Protein AF-A0A8T4NEG1-F1 (afdb_monomer_lite)

Secondary structure (DSSP, 8-state):
------PPPP-TTT---THHHHTTHHHHHTT-S-HHHHHHHHHHTTTSSTTT-TTHHHHHHHHHHHHHTTS---HHHHHHHHHHTTGGGTTS-HHHHHHHHHTT-TT-HHHHHHHHHHHHHHHHHHHHHH--S-SHHHHHHHHHHHHHTTT--S---HHHHHHHHHHHHHTTSHHHHHHHHTT--HHHHHHHHIIIIIS--STTPPPHHHHHHHHHHHHHHHHHHHGGGGHHHHHHHHHHHHHHHHHHHH-

Sequence (251 aa):
MLKIINYSPIDYRIWIMGERAREGCNIKRMGLLNENEKKLWEEAMPYIDKRDDAGQAELVSYFTIELMKFFHAIREVVLPAAMLHDVGFYGIDPRDWKNLVRKGKTNGELARRPHQNRGILLVGKLFERVGYPFEEKYQMEVAEIIGDHDTRKLPTSESGRVMRAADLLWRVTYPCIETYHSGKSVESLIEISEKNSLEMRHPYSLNDIAKNMGRIELVNSLFWKFKKKSFGALSEKYGPELEKIRKMYDD

Radius of gyration: 17.38 Å; chains: 1; bounding box: 46×37×45 Å

pLDDT: mean 93.07, std 8.36, range [37.03, 98.62]

Structure (mmCIF, N/CA/C/O backbone):
data_AF-A0A8T4NEG1-F1
#
_entry.id   AF-A0A8T4NEG1-F1
#
loop_
_atom_site.group_PDB
_atom_site.id
_atom_site.type_symbol
_atom_site.label_atom_id
_atom_site.label_alt_id
_atom_site.label_comp_id
_atom_site.label_asym_id
_atom_site.label_entity_id
_atom_site.label_seq_id
_atom_site.pdbx_PDB_ins_code
_atom_site.Cartn_x
_atom_site.Cartn_y
_atom_site.Cartn_z
_atom_site.occupancy
_atom_site.B_iso_or_equiv
_atom_site.auth_seq_id
_atom_site.auth_comp_id
_atom_site.auth_asym_id
_atom_site.auth_atom_id
_atom_site.pdbx_PDB_model_num
ATOM 1 N N . MET A 1 1 ? 24.709 9.006 10.039 1.00 37.03 1 MET A N 1
ATOM 2 C CA . MET A 1 1 ? 25.003 7.714 9.384 1.00 37.03 1 MET A CA 1
ATOM 3 C C . MET A 1 1 ? 23.663 7.084 9.029 1.00 37.03 1 MET A C 1
ATOM 5 O O . MET A 1 1 ? 22.910 6.775 9.944 1.00 37.03 1 MET A O 1
ATOM 9 N N . LEU A 1 2 ? 23.288 7.027 7.746 1.00 43.38 2 LEU A N 1
ATOM 10 C CA . LEU A 1 2 ? 22.031 6.391 7.325 1.00 43.38 2 LEU A CA 1
ATOM 11 C C . LEU A 1 2 ? 22.085 4.916 7.751 1.00 43.38 2 LEU A C 1
ATOM 13 O O . LEU A 1 2 ? 23.048 4.228 7.414 1.00 43.38 2 LEU A O 1
ATOM 17 N N . LYS A 1 3 ? 21.106 4.444 8.539 1.00 51.84 3 LYS A N 1
ATOM 18 C CA . LYS A 1 3 ? 20.975 3.012 8.857 1.00 51.84 3 LYS A CA 1
ATOM 19 C C . LYS A 1 3 ? 20.960 2.244 7.534 1.00 51.84 3 LYS A C 1
ATOM 21 O O . LYS A 1 3 ? 20.218 2.619 6.630 1.00 51.84 3 LYS A O 1
ATOM 26 N N . ILE A 1 4 ? 21.759 1.185 7.418 1.00 56.56 4 ILE A N 1
ATOM 27 C CA . ILE A 1 4 ? 21.648 0.252 6.293 1.00 56.56 4 ILE A CA 1
ATOM 28 C C . ILE A 1 4 ? 20.240 -0.350 6.366 1.00 56.56 4 ILE A C 1
ATOM 30 O O . ILE A 1 4 ? 19.907 -1.049 7.322 1.00 56.56 4 ILE A O 1
ATOM 34 N N . ILE A 1 5 ? 19.390 -0.021 5.395 1.00 66.81 5 ILE A N 1
ATOM 35 C CA . ILE A 1 5 ? 18.017 -0.524 5.329 1.00 66.81 5 ILE A CA 1
ATOM 36 C C . ILE A 1 5 ? 18.073 -1.902 4.684 1.00 66.81 5 ILE A C 1
ATOM 38 O O . ILE A 1 5 ? 18.255 -2.026 3.472 1.00 66.81 5 ILE A O 1
ATOM 42 N N . ASN A 1 6 ? 17.903 -2.948 5.489 1.00 75.62 6 ASN A N 1
ATOM 43 C CA . ASN A 1 6 ? 17.797 -4.311 4.983 1.00 75.62 6 ASN A CA 1
ATOM 44 C C . ASN A 1 6 ? 16.342 -4.649 4.609 1.00 75.62 6 ASN A C 1
ATOM 46 O O . ASN A 1 6 ? 15.734 -5.548 5.182 1.00 75.62 6 ASN A O 1
ATOM 50 N N . TYR A 1 7 ? 15.759 -3.878 3.686 1.00 89.56 7 TYR A N 1
ATOM 51 C CA . TYR A 1 7 ? 14.455 -4.204 3.105 1.00 89.56 7 TYR A CA 1
ATOM 52 C C . TYR A 1 7 ? 14.616 -5.328 2.078 1.00 89.56 7 TYR A C 1
ATOM 54 O O . TYR A 1 7 ? 15.483 -5.245 1.197 1.00 89.56 7 TYR A O 1
ATOM 62 N N . SER A 1 8 ? 13.775 -6.356 2.191 1.00 90.75 8 SER A N 1
ATOM 63 C CA . SER A 1 8 ? 13.669 -7.435 1.208 1.00 90.75 8 SER A CA 1
ATOM 64 C C . SER A 1 8 ? 12.458 -7.167 0.309 1.00 90.75 8 SER A C 1
ATOM 66 O O . SER A 1 8 ? 11.343 -7.098 0.829 1.00 90.75 8 SER A O 1
ATOM 68 N N . PRO A 1 9 ? 12.657 -6.973 -1.005 1.00 94.06 9 PRO A N 1
ATOM 69 C CA . PRO A 1 9 ? 11.560 -6.732 -1.935 1.00 94.06 9 PRO A CA 1
ATOM 70 C C . PRO A 1 9 ? 10.634 -7.936 -2.056 1.00 94.06 9 PRO A C 1
ATOM 72 O O . PRO A 1 9 ? 11.011 -9.069 -1.750 1.00 94.06 9 PRO A O 1
ATOM 75 N N . ILE A 1 10 ? 9.420 -7.680 -2.534 1.00 96.62 10 ILE A N 1
ATOM 76 C CA . ILE A 1 10 ? 8.408 -8.720 -2.711 1.00 96.62 10 ILE A CA 1
ATOM 77 C C . ILE A 1 10 ? 8.869 -9.733 -3.763 1.00 96.62 10 ILE A C 1
ATOM 79 O O . ILE A 1 10 ? 9.129 -9.383 -4.912 1.00 96.62 10 ILE A O 1
ATOM 83 N N . ASP A 1 11 ? 8.907 -11.017 -3.415 1.00 95.88 11 ASP A N 1
ATOM 84 C CA . ASP A 1 11 ? 9.156 -12.059 -4.409 1.00 95.88 11 ASP A CA 1
ATOM 85 C C . ASP A 1 11 ? 7.874 -12.387 -5.186 1.00 95.88 11 ASP A C 1
ATOM 87 O O . ASP A 1 11 ? 7.081 -13.251 -4.799 1.00 95.88 11 ASP A O 1
ATOM 91 N N . TYR A 1 12 ? 7.677 -11.708 -6.317 1.00 95.88 12 TYR A N 1
ATOM 92 C CA . TYR A 1 12 ? 6.519 -11.924 -7.186 1.00 95.88 12 TYR A CA 1
ATOM 93 C C . TYR A 1 12 ? 6.469 -13.323 -7.831 1.00 95.88 12 TYR A C 1
ATOM 95 O O . TYR A 1 12 ? 5.435 -13.672 -8.400 1.00 95.88 12 TYR A O 1
ATOM 103 N N . ARG A 1 13 ? 7.518 -14.161 -7.712 1.00 94.31 13 ARG A N 1
ATOM 104 C CA . ARG A 1 13 ? 7.465 -15.583 -8.112 1.00 94.31 13 ARG A CA 1
ATOM 105 C C . ARG A 1 13 ? 6.543 -16.395 -7.200 1.00 94.31 13 ARG A C 1
ATOM 107 O O . ARG A 1 13 ? 5.942 -17.366 -7.650 1.00 94.31 13 ARG A O 1
ATOM 114 N N . ILE A 1 14 ? 6.446 -16.006 -5.927 1.00 94.94 14 ILE A N 1
ATOM 115 C CA . ILE A 1 14 ? 5.698 -16.732 -4.886 1.00 94.94 14 ILE A CA 1
ATOM 116 C C . ILE A 1 14 ? 4.594 -15.893 -4.228 1.00 94.94 14 ILE A C 1
ATOM 118 O O . ILE A 1 14 ? 3.796 -16.428 -3.446 1.00 94.94 14 ILE A O 1
ATOM 122 N N . TRP A 1 15 ? 4.548 -14.588 -4.506 1.00 96.75 15 TRP A N 1
ATOM 123 C CA . TRP A 1 15 ? 3.486 -13.696 -4.057 1.00 96.75 15 TRP A CA 1
ATOM 124 C C . TRP A 1 15 ? 2.195 -13.973 -4.829 1.00 96.75 15 TRP A C 1
ATOM 126 O O . TRP A 1 15 ? 2.139 -13.861 -6.054 1.00 96.75 15 TRP A O 1
ATOM 136 N N . ILE A 1 16 ? 1.140 -14.340 -4.108 1.00 96.38 16 ILE A N 1
ATOM 137 C CA . ILE A 1 16 ? -0.173 -14.625 -4.682 1.00 96.38 16 ILE A CA 1
ATOM 138 C C . ILE A 1 16 ? -0.838 -13.295 -5.056 1.00 96.38 16 ILE A C 1
ATOM 140 O O . ILE A 1 16 ? -0.858 -12.362 -4.261 1.00 96.38 16 ILE A O 1
ATOM 144 N N . MET A 1 17 ? -1.383 -13.209 -6.267 1.00 93.00 17 MET A N 1
ATOM 145 C CA . MET A 1 17 ? -2.000 -11.998 -6.823 1.00 93.00 17 MET A CA 1
ATOM 146 C C . MET A 1 17 ? -3.474 -12.230 -7.186 1.00 93.00 17 MET A C 1
ATOM 148 O O . MET A 1 17 ? -3.955 -13.366 -7.181 1.00 93.00 17 MET A O 1
ATOM 152 N N . GLY A 1 18 ? -4.184 -11.154 -7.538 1.00 90.00 18 GLY A N 1
ATOM 153 C CA . GLY A 1 18 ? -5.588 -11.204 -7.952 1.00 90.00 18 GLY A CA 1
ATOM 154 C C . GLY A 1 18 ? -6.538 -11.441 -6.778 1.00 90.00 18 GLY A C 1
ATOM 155 O O . GLY A 1 18 ? -6.212 -11.117 -5.641 1.00 90.00 18 GLY A O 1
ATOM 156 N N . GLU A 1 19 ? -7.709 -12.021 -7.041 1.00 89.06 19 GLU A N 1
ATOM 157 C CA . GLU A 1 19 ? -8.784 -12.185 -6.044 1.00 89.06 19 GLU A CA 1
ATOM 158 C C . GLU A 1 19 ? -8.325 -12.869 -4.749 1.00 89.06 19 GLU A C 1
ATOM 160 O O . GLU A 1 19 ? -8.714 -12.455 -3.663 1.00 89.06 19 GLU A O 1
ATOM 165 N N . ARG A 1 20 ? -7.409 -13.840 -4.837 1.00 92.31 20 ARG A N 1
ATOM 166 C CA . ARG A 1 20 ? -6.856 -14.512 -3.651 1.00 92.31 20 ARG A CA 1
ATOM 167 C C . ARG A 1 20 ? -6.038 -13.581 -2.752 1.00 92.31 20 ARG A C 1
ATOM 169 O O . ARG A 1 20 ? -5.972 -13.807 -1.548 1.00 92.31 20 ARG A O 1
ATOM 176 N N . ALA A 1 21 ? -5.415 -12.536 -3.299 1.00 92.56 21 ALA A N 1
ATOM 177 C CA . ALA A 1 21 ? -4.706 -11.535 -2.500 1.00 92.56 21 ALA A CA 1
ATOM 178 C C . ALA A 1 21 ? -5.674 -10.722 -1.620 1.00 92.56 21 ALA A C 1
ATOM 180 O O . ALA A 1 21 ? -5.328 -10.357 -0.499 1.00 92.56 21 ALA A O 1
ATOM 181 N N . ARG A 1 22 ? -6.928 -10.524 -2.065 1.00 92.56 22 ARG A N 1
ATOM 182 C CA . ARG A 1 22 ? -7.979 -9.863 -1.267 1.00 92.56 22 ARG A CA 1
ATOM 183 C C . ARG A 1 22 ? -8.257 -10.614 0.041 1.00 92.56 22 ARG A C 1
ATOM 185 O O . ARG A 1 22 ? -8.550 -10.009 1.067 1.00 92.56 22 ARG A O 1
ATOM 192 N N . GLU A 1 23 ? -8.099 -11.934 0.045 1.00 94.38 23 GLU A N 1
ATOM 193 C CA . GLU A 1 23 ? -8.272 -12.767 1.243 1.00 94.38 23 GLU A CA 1
ATOM 194 C C . GLU A 1 23 ? -7.147 -12.582 2.286 1.00 94.38 23 GLU A C 1
ATOM 196 O O . GLU A 1 23 ? -7.198 -13.187 3.364 1.00 94.38 23 GLU A O 1
ATOM 201 N N . GLY A 1 24 ? -6.124 -11.768 1.987 1.00 94.62 24 GLY A N 1
ATOM 202 C CA . GLY A 1 24 ? -4.945 -11.581 2.835 1.00 94.62 24 GLY A CA 1
ATOM 203 C C . GLY A 1 24 ? -4.055 -12.826 2.880 1.00 94.62 24 GLY A C 1
ATOM 204 O O . GLY A 1 24 ? -3.417 -13.104 3.898 1.00 94.62 24 GLY A O 1
ATOM 205 N N . CYS A 1 25 ? -4.074 -13.648 1.824 1.00 96.06 25 CYS A N 1
ATOM 206 C CA . CYS A 1 25 ? -3.448 -14.967 1.839 1.00 96.06 25 CYS A CA 1
ATOM 207 C C . CYS A 1 25 ? -1.920 -14.930 2.016 1.00 96.06 25 CYS A C 1
ATOM 209 O O . CYS A 1 25 ? -1.376 -15.816 2.675 1.00 96.06 25 CYS A O 1
ATOM 211 N N . ASN A 1 26 ? -1.220 -13.921 1.492 1.00 97.31 26 ASN A N 1
ATOM 212 C CA . ASN A 1 26 ? 0.227 -13.777 1.631 1.00 97.31 26 ASN A CA 1
ATOM 213 C C . ASN A 1 26 ? 0.602 -13.387 3.058 1.00 97.31 26 ASN A C 1
ATOM 215 O O . ASN A 1 26 ? 1.410 -14.074 3.681 1.00 97.31 26 ASN A O 1
ATOM 219 N N . ILE A 1 27 ? -0.012 -12.337 3.606 1.00 96.00 27 ILE A N 1
ATOM 220 C CA . ILE A 1 27 ? 0.311 -11.861 4.962 1.00 96.00 27 ILE A CA 1
ATOM 221 C C . ILE A 1 27 ? -0.110 -12.869 6.041 1.00 96.00 27 ILE A C 1
ATOM 223 O O . ILE A 1 27 ? 0.588 -13.019 7.047 1.00 96.00 27 ILE A O 1
ATOM 227 N N . LYS A 1 28 ? -1.195 -13.626 5.808 1.00 95.62 28 LYS A N 1
ATOM 228 C CA . LYS A 1 28 ? -1.604 -14.753 6.661 1.00 95.62 28 LYS A CA 1
ATOM 229 C C . LYS A 1 28 ? -0.607 -15.907 6.564 1.00 95.62 28 LYS A C 1
ATOM 231 O O . LYS A 1 28 ? -0.164 -16.398 7.598 1.00 95.62 28 LYS A O 1
ATOM 236 N N . ARG A 1 29 ? -0.198 -16.301 5.348 1.00 95.94 29 ARG A N 1
ATOM 237 C CA . ARG A 1 29 ? 0.822 -17.345 5.115 1.00 95.94 29 ARG A CA 1
ATOM 238 C C . ARG A 1 29 ? 2.156 -17.005 5.780 1.00 95.94 29 ARG A C 1
ATOM 240 O O . ARG A 1 29 ? 2.823 -17.898 6.285 1.00 95.94 29 ARG A O 1
ATOM 247 N N . MET A 1 30 ? 2.535 -15.730 5.789 1.00 95.94 30 MET A N 1
ATOM 248 C CA . MET A 1 30 ? 3.762 -15.248 6.429 1.00 95.94 30 MET A CA 1
ATOM 249 C C . MET A 1 30 ? 3.647 -15.117 7.957 1.00 95.94 30 MET A C 1
ATOM 251 O O . MET A 1 30 ? 4.636 -14.790 8.605 1.00 95.94 30 MET A O 1
ATOM 255 N N . GLY A 1 31 ? 2.466 -15.347 8.545 1.00 97.06 31 GLY A N 1
ATOM 256 C CA . GLY A 1 31 ? 2.257 -15.248 9.992 1.00 97.06 31 GLY A CA 1
ATOM 257 C C . GLY A 1 31 ? 2.384 -13.824 10.539 1.00 97.06 31 GLY A C 1
ATOM 258 O O . GLY A 1 31 ? 2.729 -13.647 11.703 1.00 97.06 31 GLY A O 1
ATOM 259 N N . LEU A 1 32 ? 2.135 -12.805 9.709 1.00 96.94 32 LEU A N 1
ATOM 260 C CA . LEU A 1 32 ? 2.364 -11.402 10.075 1.00 96.94 32 LEU A CA 1
ATOM 261 C C . LEU A 1 32 ? 1.219 -10.773 10.876 1.00 96.94 32 LEU A C 1
ATOM 263 O O . LEU A 1 32 ? 1.409 -9.693 11.437 1.00 96.94 32 LEU A O 1
ATOM 267 N N . LEU A 1 33 ? 0.051 -11.419 10.911 1.00 97.62 33 LEU A N 1
ATOM 268 C CA . LEU A 1 33 ? -1.132 -10.960 11.637 1.00 97.62 33 LEU A CA 1
ATOM 269 C C . LEU A 1 33 ? -1.343 -11.766 12.922 1.00 97.62 33 LEU A C 1
ATOM 271 O O . LEU A 1 33 ? -1.246 -12.996 12.906 1.00 97.62 33 LEU A O 1
ATOM 275 N N . ASN A 1 34 ? -1.705 -11.085 14.009 1.00 96.88 34 ASN A N 1
ATOM 276 C CA . ASN A 1 34 ? -2.232 -11.724 15.215 1.00 96.88 34 ASN A CA 1
ATOM 277 C C . ASN A 1 34 ? -3.711 -12.128 15.034 1.00 96.88 34 ASN A C 1
ATOM 279 O O . ASN A 1 34 ? -4.341 -11.815 14.025 1.00 96.88 34 ASN A O 1
ATOM 283 N N . GLU A 1 35 ? -4.286 -12.825 16.014 1.00 97.19 35 GLU A N 1
ATOM 284 C CA . GLU A 1 35 ? -5.659 -13.344 15.912 1.00 97.19 35 GLU A CA 1
ATOM 285 C C . GLU A 1 35 ? -6.736 -12.255 15.788 1.00 97.19 35 GLU A C 1
ATOM 287 O O . GLU A 1 35 ? -7.707 -12.438 15.057 1.00 97.19 35 GLU A O 1
ATOM 292 N N . ASN A 1 36 ? -6.573 -11.105 16.444 1.00 97.38 36 ASN A N 1
ATOM 293 C CA . ASN A 1 36 ? -7.544 -10.011 16.336 1.00 97.38 36 ASN A CA 1
ATOM 294 C C . ASN A 1 36 ? -7.453 -9.312 14.976 1.00 97.38 36 ASN A C 1
ATOM 296 O O . ASN A 1 36 ? -8.473 -8.979 14.379 1.00 97.38 36 ASN A O 1
ATOM 300 N N . GLU A 1 37 ? -6.240 -9.149 14.452 1.00 98.06 37 GLU A N 1
ATOM 301 C CA . GLU A 1 37 ? -5.996 -8.612 13.113 1.00 98.06 37 GLU A CA 1
ATOM 302 C C . GLU A 1 37 ? -6.546 -9.552 12.031 1.00 98.06 37 GLU A C 1
ATOM 304 O O . GLU A 1 37 ? -7.156 -9.086 11.072 1.00 98.06 37 GLU A O 1
ATOM 309 N N . LYS A 1 38 ? -6.416 -10.876 12.194 1.00 98.12 38 LYS A N 1
ATOM 310 C CA . LYS A 1 38 ? -7.037 -11.856 11.284 1.00 98.12 38 LYS A CA 1
ATOM 311 C C . LYS A 1 38 ? -8.561 -11.740 11.281 1.00 98.12 38 LYS A C 1
ATOM 313 O O . LYS A 1 38 ? -9.143 -11.642 10.204 1.00 98.12 38 LYS A O 1
ATOM 318 N N . LYS A 1 39 ? -9.189 -11.679 12.460 1.00 98.00 39 LYS A N 1
ATOM 319 C CA . LYS A 1 39 ? -10.644 -11.484 12.588 1.00 98.00 39 LYS A CA 1
ATOM 320 C C . LYS A 1 39 ? -11.098 -10.176 11.948 1.00 98.00 39 LYS A C 1
ATOM 322 O O . LYS A 1 39 ? -12.075 -10.164 11.207 1.00 98.00 39 LYS A O 1
ATOM 327 N N . LEU A 1 40 ? -10.360 -9.087 12.181 1.00 98.38 40 LEU A N 1
ATOM 328 C CA . LEU A 1 40 ? -10.643 -7.802 11.546 1.00 98.38 40 LEU A CA 1
ATOM 329 C C . LEU A 1 40 ? -10.552 -7.899 10.020 1.00 98.38 40 LEU A C 1
ATOM 331 O O . LEU A 1 40 ? -11.410 -7.360 9.327 1.00 98.38 40 LEU A O 1
ATOM 335 N N . TRP A 1 41 ? -9.549 -8.608 9.494 1.00 98.25 41 TRP A N 1
ATOM 336 C CA . TRP A 1 41 ? -9.406 -8.837 8.056 1.00 98.25 41 TRP A CA 1
ATOM 337 C C . TRP A 1 41 ? -10.607 -9.583 7.478 1.00 98.25 41 TRP A C 1
ATOM 339 O O . TRP A 1 41 ? -11.142 -9.202 6.439 1.00 98.25 41 TRP A O 1
ATOM 349 N N . GLU A 1 42 ? -11.021 -10.658 8.145 1.00 97.19 42 GLU A N 1
ATOM 350 C CA . GLU A 1 42 ? -12.129 -11.514 7.718 1.00 97.19 42 GLU A CA 1
ATOM 351 C C . GLU A 1 42 ? -13.455 -10.748 7.700 1.00 97.19 42 GLU A C 1
ATOM 353 O O . GLU A 1 42 ? -14.159 -10.776 6.690 1.00 97.19 42 GLU A O 1
ATOM 358 N N . GLU A 1 43 ? -13.743 -9.972 8.747 1.00 98.06 43 GLU A N 1
ATOM 359 C CA . GLU A 1 43 ? -14.928 -9.107 8.807 1.00 98.06 43 GLU A CA 1
ATOM 360 C C . GLU A 1 43 ? -14.886 -7.962 7.781 1.00 98.06 43 GLU A C 1
ATOM 362 O O . GLU A 1 43 ? -15.925 -7.542 7.263 1.00 98.06 43 GLU A O 1
ATOM 367 N N . ALA A 1 44 ? -13.695 -7.453 7.453 1.00 97.81 44 ALA A N 1
ATOM 368 C CA . ALA A 1 44 ? -13.515 -6.374 6.485 1.00 97.81 44 ALA A CA 1
ATOM 369 C C . ALA A 1 44 ? -13.539 -6.844 5.021 1.00 97.81 44 ALA A C 1
ATOM 371 O O . ALA A 1 44 ? -13.759 -6.027 4.123 1.00 97.81 44 ALA A O 1
ATOM 372 N N . MET A 1 45 ? -13.347 -8.142 4.762 1.00 96.19 45 MET A N 1
ATOM 373 C CA . MET A 1 45 ? -13.234 -8.723 3.418 1.00 96.19 45 MET A CA 1
ATOM 374 C C . MET A 1 45 ? -14.359 -8.306 2.443 1.00 96.19 45 MET A C 1
ATOM 376 O O . MET A 1 45 ? -14.075 -8.030 1.271 1.00 96.19 45 MET A O 1
ATOM 380 N N . PRO A 1 46 ? -15.631 -8.174 2.874 1.00 96.00 46 PRO A N 1
ATOM 381 C CA . PRO A 1 46 ? -16.701 -7.693 2.007 1.00 96.00 46 PRO A CA 1
ATOM 382 C C . PRO A 1 46 ? -16.549 -6.243 1.537 1.00 96.00 46 PRO A C 1
ATOM 384 O O . PRO A 1 46 ? -17.274 -5.863 0.620 1.00 96.00 46 PRO A O 1
ATOM 387 N N . TYR A 1 47 ? -15.632 -5.452 2.105 1.00 97.38 47 TYR A N 1
ATOM 388 C CA . TYR A 1 47 ? -15.483 -4.009 1.871 1.00 97.38 47 TYR A CA 1
ATOM 389 C C . TYR A 1 47 ? -14.115 -3.584 1.317 1.00 97.38 47 TYR A C 1
ATOM 391 O O . TYR A 1 47 ? -14.008 -2.477 0.802 1.00 97.38 47 TYR A O 1
ATOM 399 N N . ILE A 1 48 ? -13.091 -4.435 1.388 1.00 95.88 48 ILE A N 1
ATOM 400 C CA . ILE A 1 48 ? -11.736 -4.144 0.879 1.00 95.88 48 ILE A CA 1
ATOM 401 C C . ILE A 1 48 ? -11.622 -4.302 -0.647 1.00 95.88 48 ILE A C 1
ATOM 403 O O . ILE A 1 48 ? -12.412 -5.017 -1.275 1.00 95.88 48 ILE A O 1
ATOM 407 N N . ASP A 1 49 ? -10.627 -3.623 -1.230 1.00 95.25 49 ASP A N 1
ATOM 408 C CA . ASP A 1 49 ? -10.223 -3.679 -2.646 1.00 95.25 49 ASP A CA 1
ATOM 409 C C . ASP A 1 49 ? -11.384 -3.491 -3.648 1.00 95.25 49 ASP A C 1
ATOM 411 O O . ASP A 1 49 ? -11.491 -4.172 -4.674 1.00 95.25 49 ASP A O 1
ATOM 415 N N . LYS A 1 50 ? -12.312 -2.572 -3.338 1.00 94.75 50 LYS A N 1
ATOM 416 C CA . LYS A 1 50 ? -13.527 -2.321 -4.142 1.00 94.75 50 LYS A CA 1
ATOM 417 C C . LYS A 1 50 ? -13.309 -1.466 -5.376 1.00 94.75 50 LYS A C 1
ATOM 419 O O . LYS A 1 50 ? -14.260 -1.214 -6.110 1.00 94.75 50 LYS A O 1
ATOM 424 N N . ARG A 1 51 ? -12.065 -1.077 -5.652 1.00 93.19 51 ARG A N 1
ATOM 425 C CA . ARG A 1 51 ? -11.694 -0.389 -6.891 1.00 93.19 51 ARG A CA 1
ATOM 426 C C . ARG A 1 51 ? -11.205 -1.361 -7.964 1.00 93.19 51 ARG A C 1
ATOM 428 O O . ARG A 1 51 ? -10.666 -0.909 -8.972 1.00 93.19 51 ARG A O 1
ATOM 435 N N . ASP A 1 52 ? -11.430 -2.665 -7.773 1.00 92.38 52 ASP A N 1
ATOM 436 C CA . ASP A 1 52 ? -10.940 -3.722 -8.663 1.00 92.38 52 ASP A CA 1
ATOM 437 C C . ASP A 1 52 ? -9.402 -3.674 -8.768 1.00 92.38 52 ASP A C 1
ATOM 439 O O . ASP A 1 52 ? -8.816 -3.576 -9.849 1.00 92.38 52 ASP A O 1
ATOM 443 N N . ASP A 1 53 ? -8.785 -3.639 -7.584 1.00 94.31 53 ASP A N 1
ATOM 444 C CA . ASP A 1 53 ? -7.355 -3.527 -7.295 1.00 94.31 53 ASP A CA 1
ATOM 445 C C . ASP A 1 53 ? -6.937 -4.536 -6.213 1.00 94.31 53 ASP A C 1
ATOM 447 O O . ASP A 1 53 ? -6.341 -4.194 -5.194 1.00 94.31 53 ASP A O 1
ATOM 451 N N . ALA A 1 54 ? -7.291 -5.803 -6.438 1.00 94.19 54 ALA A N 1
ATOM 452 C CA . ALA A 1 54 ? -7.096 -6.881 -5.474 1.00 94.19 54 ALA A CA 1
ATOM 453 C C . ALA A 1 54 ? -5.644 -6.988 -4.967 1.00 94.19 54 ALA A C 1
ATOM 455 O O . ALA A 1 54 ? -4.687 -7.001 -5.748 1.00 94.19 54 ALA A O 1
ATOM 456 N N . GLY A 1 55 ? -5.501 -7.101 -3.645 1.00 95.62 55 GLY A N 1
ATOM 457 C CA . GLY A 1 55 ? -4.222 -7.135 -2.941 1.00 95.62 55 GLY A CA 1
ATOM 458 C C . GLY A 1 55 ? -3.714 -5.760 -2.502 1.00 95.62 55 GLY A C 1
ATOM 459 O O . GLY A 1 55 ? -2.638 -5.690 -1.909 1.00 95.62 55 GLY A O 1
ATOM 460 N N . GLN A 1 56 ? -4.450 -4.673 -2.760 1.00 97.62 56 GLN A N 1
ATOM 461 C CA . GLN A 1 56 ? -4.056 -3.337 -2.312 1.00 97.62 56 GLN A CA 1
ATOM 462 C C . GLN A 1 56 ? -3.995 -3.255 -0.788 1.00 97.62 56 GLN A C 1
ATOM 464 O O . GLN A 1 56 ? -2.927 -2.948 -0.254 1.00 97.62 56 GLN A O 1
ATOM 469 N N . ALA A 1 57 ? -5.069 -3.625 -0.086 1.00 98.06 57 ALA A N 1
ATOM 470 C CA . ALA A 1 57 ? -5.072 -3.624 1.375 1.00 98.06 57 ALA A CA 1
ATOM 471 C C . ALA A 1 57 ? -3.966 -4.532 1.944 1.00 98.06 57 ALA A C 1
ATOM 473 O O . ALA A 1 57 ? -3.306 -4.181 2.927 1.00 98.06 57 ALA A O 1
ATOM 474 N N . GLU A 1 58 ? -3.722 -5.687 1.310 1.00 98.19 58 GLU A N 1
ATOM 475 C CA . GLU A 1 58 ? -2.690 -6.655 1.712 1.00 98.19 58 GLU A CA 1
ATOM 476 C C . GLU A 1 58 ? -1.281 -6.074 1.617 1.00 98.19 58 GLU A C 1
ATOM 478 O O . GLU A 1 58 ? -0.512 -6.145 2.576 1.00 98.19 58 GLU A O 1
ATOM 483 N N . LEU A 1 59 ? -0.951 -5.457 0.486 1.00 98.44 59 LEU A N 1
ATOM 484 C CA . LEU A 1 59 ? 0.354 -4.849 0.268 1.00 98.44 59 LEU A CA 1
ATOM 485 C C . LEU A 1 59 ? 0.573 -3.628 1.159 1.00 98.44 59 LEU A C 1
ATOM 487 O O . LEU A 1 59 ? 1.652 -3.486 1.730 1.00 98.44 59 LEU A O 1
ATOM 491 N N . VAL A 1 60 ? -0.441 -2.777 1.337 1.00 98.56 60 VAL A N 1
ATOM 492 C CA . VAL A 1 60 ? -0.352 -1.638 2.266 1.00 98.56 60 VAL A CA 1
ATOM 493 C C . VAL A 1 60 ? -0.144 -2.130 3.703 1.00 98.56 60 VAL A C 1
ATOM 495 O O . VAL A 1 60 ? 0.685 -1.585 4.434 1.00 98.56 60 VAL A O 1
ATOM 498 N N . SER A 1 61 ? -0.801 -3.220 4.100 1.00 98.56 61 SER A N 1
ATOM 499 C CA . SER A 1 61 ? -0.590 -3.847 5.412 1.00 98.56 61 SER A CA 1
ATOM 500 C C . SER A 1 61 ? 0.813 -4.451 5.550 1.00 98.56 61 SER A C 1
ATOM 502 O O . SER A 1 61 ? 1.466 -4.259 6.574 1.00 98.56 61 SER A O 1
ATOM 504 N N . TYR A 1 62 ? 1.327 -5.109 4.508 1.00 98.38 62 TYR A N 1
ATOM 505 C CA . TYR A 1 62 ? 2.701 -5.618 4.476 1.00 98.38 62 TYR A CA 1
ATOM 506 C C . TYR A 1 62 ? 3.731 -4.487 4.625 1.00 98.38 62 TYR A C 1
ATOM 508 O O . TYR A 1 62 ? 4.572 -4.530 5.525 1.00 98.38 62 TYR A O 1
ATOM 516 N N . PHE A 1 63 ? 3.633 -3.431 3.811 1.00 98.38 63 PHE A N 1
ATOM 517 C CA . PHE A 1 63 ? 4.545 -2.288 3.902 1.00 98.38 63 PHE A CA 1
ATOM 518 C C . PHE A 1 63 ? 4.459 -1.572 5.243 1.00 98.38 63 PHE A C 1
ATOM 520 O O . PHE A 1 63 ? 5.480 -1.109 5.744 1.00 98.38 63 PHE A O 1
ATOM 527 N N . THR A 1 64 ? 3.272 -1.507 5.845 1.00 98.12 64 THR A N 1
ATOM 528 C CA . THR A 1 64 ? 3.090 -0.973 7.198 1.00 98.12 64 THR A CA 1
ATOM 529 C C . THR A 1 64 ? 3.958 -1.729 8.199 1.00 98.12 64 THR A C 1
ATOM 531 O O . THR A 1 64 ? 4.734 -1.111 8.924 1.00 98.12 64 THR A O 1
ATOM 534 N N . ILE A 1 65 ? 3.901 -3.063 8.188 1.00 97.50 65 ILE A N 1
ATOM 535 C CA . ILE A 1 65 ? 4.690 -3.915 9.088 1.00 97.50 65 ILE A CA 1
ATOM 536 C C . ILE A 1 65 ? 6.195 -3.767 8.824 1.00 97.50 65 ILE A C 1
ATOM 538 O O . ILE A 1 65 ? 6.981 -3.692 9.770 1.00 97.50 65 ILE A O 1
ATOM 542 N N . GLU A 1 66 ? 6.612 -3.670 7.560 1.00 96.69 66 GLU A N 1
ATOM 543 C CA . GLU A 1 66 ? 8.016 -3.431 7.211 1.00 96.69 66 GLU A CA 1
ATOM 544 C C . GLU A 1 66 ? 8.509 -2.057 7.688 1.00 96.69 66 GLU A C 1
ATOM 546 O O . GLU A 1 66 ? 9.594 -1.950 8.261 1.00 96.69 66 GLU A O 1
ATOM 551 N N . LEU A 1 67 ? 7.704 -1.006 7.516 1.00 96.12 67 LEU A N 1
ATOM 552 C CA . LEU A 1 67 ? 8.033 0.349 7.961 1.00 96.12 67 LEU A CA 1
ATOM 553 C C . LEU A 1 67 ? 8.091 0.453 9.491 1.00 96.12 67 LEU A C 1
ATOM 555 O O . LEU A 1 67 ? 8.965 1.138 10.021 1.00 96.12 67 LEU A O 1
ATOM 559 N N . MET A 1 68 ? 7.235 -0.266 10.219 1.00 95.75 68 MET A N 1
ATOM 560 C CA . MET A 1 68 ? 7.254 -0.305 11.689 1.00 95.75 68 MET A CA 1
ATOM 561 C C . MET A 1 68 ? 8.581 -0.808 12.280 1.00 95.75 68 MET A C 1
ATOM 563 O O . MET A 1 68 ? 8.886 -0.512 13.431 1.00 95.75 68 MET A O 1
ATOM 567 N N . LYS A 1 69 ? 9.423 -1.507 11.508 1.00 94.56 69 LYS A N 1
ATOM 568 C CA . LYS A 1 69 ? 10.786 -1.875 11.943 1.00 94.56 69 LYS A CA 1
ATOM 569 C C . LYS A 1 69 ? 11.704 -0.657 12.117 1.00 94.56 69 LYS A C 1
ATOM 571 O O . LYS A 1 69 ? 12.766 -0.760 12.732 1.00 94.56 69 LYS A O 1
ATOM 576 N N . PHE A 1 70 ? 11.319 0.487 11.554 1.00 93.50 70 PHE A N 1
ATOM 577 C CA . PHE A 1 70 ? 12.115 1.711 11.518 1.00 93.50 70 PHE A CA 1
ATOM 578 C C . PHE A 1 70 ? 11.436 2.912 12.187 1.00 93.50 70 PHE A C 1
ATOM 580 O O . PHE A 1 70 ? 12.131 3.874 12.513 1.00 93.50 70 PHE A O 1
ATOM 587 N N . PHE A 1 71 ? 10.118 2.857 12.399 1.00 92.31 71 PHE A N 1
ATOM 588 C CA . PHE A 1 71 ? 9.303 3.944 12.950 1.00 92.31 71 PHE A CA 1
ATOM 589 C C . PHE A 1 71 ? 8.519 3.485 14.178 1.00 92.31 71 PHE A C 1
ATOM 591 O O . PHE A 1 71 ? 8.050 2.350 14.233 1.00 92.31 71 PHE A O 1
ATOM 598 N N . HIS A 1 72 ? 8.329 4.381 15.147 1.00 91.94 72 HIS A N 1
ATOM 599 C CA . HIS A 1 72 ? 7.577 4.088 16.368 1.00 91.94 72 HIS A CA 1
ATOM 600 C C . HIS A 1 72 ? 6.079 4.357 16.160 1.00 91.94 72 HIS A C 1
ATOM 602 O O . HIS A 1 72 ? 5.521 5.304 16.707 1.00 91.94 72 HIS A O 1
ATOM 608 N N . ALA A 1 73 ? 5.428 3.521 15.349 1.00 95.56 73 ALA A N 1
ATOM 609 C CA . ALA A 1 73 ? 3.976 3.535 15.184 1.00 95.56 73 ALA A CA 1
ATOM 610 C C . ALA A 1 73 ? 3.292 2.538 16.133 1.00 95.56 73 ALA A C 1
ATOM 612 O O . ALA A 1 73 ? 3.841 1.478 16.439 1.00 95.56 73 ALA A O 1
ATOM 613 N N . ILE A 1 74 ? 2.076 2.865 16.572 1.00 97.88 74 ILE A N 1
ATOM 614 C CA . ILE A 1 74 ? 1.274 2.000 17.448 1.00 97.88 74 ILE A CA 1
ATOM 615 C C . ILE A 1 74 ? 0.608 0.937 16.577 1.00 97.88 74 ILE A C 1
ATOM 617 O O . ILE A 1 74 ? -0.162 1.281 15.681 1.00 97.88 74 ILE A O 1
ATOM 621 N N . ARG A 1 75 ? 0.893 -0.348 16.821 1.00 97.94 75 ARG A N 1
ATOM 622 C CA . ARG A 1 75 ? 0.431 -1.457 15.969 1.00 97.94 75 ARG A CA 1
ATOM 623 C C . ARG A 1 75 ? -1.091 -1.510 15.864 1.00 97.9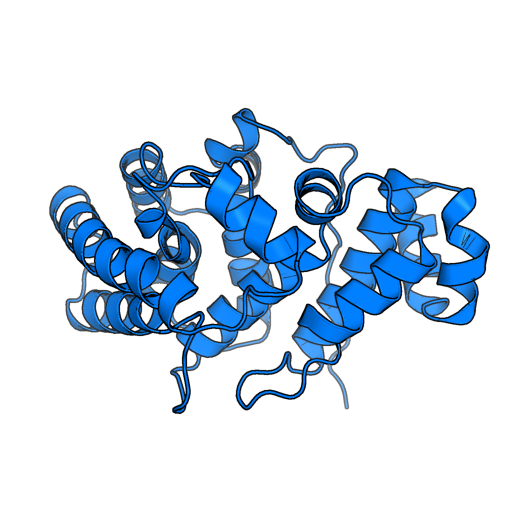4 75 ARG A C 1
ATOM 625 O O . ARG A 1 75 ? -1.628 -1.604 14.763 1.00 97.94 75 ARG A O 1
ATOM 632 N N . GLU A 1 76 ? -1.752 -1.374 17.007 1.00 98.12 76 GLU A N 1
ATOM 633 C CA . GLU A 1 76 ? -3.201 -1.359 17.197 1.00 98.12 76 GLU A CA 1
ATOM 634 C C . GLU A 1 76 ? -3.879 -0.175 16.503 1.00 98.12 76 GLU A C 1
ATOM 636 O O . GLU A 1 76 ? -5.094 -0.165 16.364 1.00 98.12 76 GLU A O 1
ATOM 641 N N . VAL A 1 77 ? -3.114 0.812 16.034 1.00 98.56 77 VAL A N 1
ATOM 642 C CA . VAL A 1 77 ? -3.622 1.919 15.223 1.00 98.56 77 VAL A CA 1
ATOM 643 C C . VAL A 1 77 ? -3.226 1.730 13.765 1.00 98.56 77 VAL A C 1
ATOM 645 O O . VAL A 1 77 ? -4.069 1.660 12.874 1.00 98.56 77 VAL A O 1
ATOM 648 N N . VAL A 1 78 ? -1.924 1.656 13.494 1.00 98.38 78 VAL A N 1
ATOM 649 C CA . VAL A 1 78 ? -1.408 1.769 12.130 1.00 98.38 78 VAL A CA 1
ATOM 650 C C . VAL A 1 78 ? -1.827 0.600 11.247 1.00 98.38 78 VAL A C 1
ATOM 652 O O . VAL A 1 78 ? -2.145 0.812 10.079 1.00 98.38 78 VAL A O 1
ATOM 655 N N . LEU A 1 79 ? -1.871 -0.620 11.791 1.00 98.50 79 LEU A N 1
ATOM 656 C CA . LEU A 1 79 ? -2.210 -1.798 11.004 1.00 98.50 79 LEU A CA 1
ATOM 657 C C . LEU A 1 79 ? -3.718 -1.868 10.704 1.00 98.50 79 LEU A C 1
ATOM 659 O O . LEU A 1 79 ? -4.054 -2.020 9.532 1.00 98.50 79 LEU A O 1
ATOM 663 N N . PRO A 1 80 ? -4.643 -1.643 11.661 1.00 98.62 80 PRO A N 1
ATOM 664 C CA . PRO A 1 80 ? -6.062 -1.465 11.339 1.00 98.62 80 PRO A CA 1
ATOM 665 C C . PRO A 1 80 ? -6.322 -0.327 10.351 1.00 98.62 80 PRO A C 1
ATOM 667 O O . PRO A 1 80 ? -7.113 -0.494 9.426 1.00 98.62 80 PRO A O 1
ATOM 670 N N . ALA A 1 81 ? -5.628 0.807 10.490 1.00 98.56 81 ALA A N 1
ATOM 671 C CA . ALA A 1 81 ? -5.743 1.898 9.528 1.00 98.56 81 ALA A CA 1
ATOM 672 C C . ALA A 1 81 ? -5.303 1.459 8.122 1.00 98.56 81 ALA A C 1
ATOM 674 O O . ALA A 1 81 ? -6.032 1.683 7.162 1.00 98.56 81 ALA A O 1
ATOM 675 N N . ALA A 1 82 ? -4.164 0.775 7.995 1.00 98.56 82 ALA A N 1
ATOM 676 C CA . ALA A 1 82 ? -3.670 0.241 6.726 1.00 98.56 82 ALA A CA 1
ATOM 677 C C . ALA A 1 82 ? -4.643 -0.764 6.087 1.00 98.56 82 ALA A C 1
ATOM 679 O O . ALA A 1 82 ? -4.939 -0.664 4.898 1.00 98.56 82 ALA A O 1
ATOM 680 N N . MET A 1 83 ? -5.193 -1.681 6.883 1.00 98.50 83 MET A N 1
ATOM 681 C CA . MET A 1 83 ? -6.166 -2.681 6.435 1.00 98.50 83 MET A CA 1
ATOM 682 C C . MET A 1 83 ? -7.460 -2.055 5.913 1.00 98.50 83 MET A C 1
ATOM 684 O O . MET A 1 83 ? -8.074 -2.584 4.987 1.00 98.50 83 MET A O 1
ATOM 688 N N . LEU A 1 84 ? -7.891 -0.949 6.527 1.00 98.56 84 LEU A N 1
ATOM 689 C CA . LEU A 1 84 ? -9.237 -0.416 6.345 1.00 98.56 84 LEU A CA 1
ATOM 690 C C . LEU A 1 84 ? -9.304 0.920 5.596 1.00 98.56 84 LEU A C 1
ATOM 692 O O . LEU A 1 84 ? -10.407 1.358 5.284 1.00 98.56 84 LEU A O 1
ATOM 696 N N . HIS A 1 85 ? -8.184 1.585 5.296 1.00 98.00 85 HIS A N 1
ATOM 697 C CA . HIS A 1 85 ? -8.193 2.967 4.785 1.00 98.00 85 HIS A CA 1
ATOM 698 C C . HIS A 1 85 ? -9.085 3.196 3.556 1.00 98.00 85 HIS A C 1
ATOM 700 O O . HIS A 1 85 ? -9.732 4.241 3.460 1.00 98.00 85 HIS A O 1
ATOM 706 N N . ASP A 1 86 ? -9.189 2.200 2.676 1.00 97.75 86 ASP A N 1
ATOM 707 C CA . ASP A 1 86 ? -9.946 2.277 1.429 1.00 97.75 86 ASP A CA 1
ATOM 708 C C . ASP A 1 86 ? -11.282 1.506 1.441 1.00 97.75 86 ASP A C 1
ATOM 710 O O . ASP A 1 86 ? -11.972 1.454 0.421 1.00 97.75 86 ASP A O 1
ATOM 714 N N . VAL A 1 87 ? -11.741 0.976 2.587 1.00 97.94 87 VAL A N 1
ATOM 715 C CA . VAL A 1 87 ? -13.029 0.237 2.656 1.00 97.94 87 VAL A CA 1
ATOM 716 C C . VAL A 1 87 ? -14.235 1.090 2.270 1.00 97.94 87 VAL A C 1
ATOM 718 O O . VAL A 1 87 ? -15.271 0.586 1.838 1.00 97.94 87 VAL A O 1
ATOM 721 N N . GLY A 1 88 ? -14.110 2.412 2.380 1.00 97.44 88 GLY A N 1
ATOM 722 C CA . GLY A 1 88 ? -15.153 3.344 1.976 1.00 97.44 88 GLY A CA 1
ATOM 723 C C . GLY A 1 88 ? -15.374 3.448 0.465 1.00 97.44 88 GLY A C 1
ATOM 724 O O . GLY A 1 88 ? -16.380 4.028 0.044 1.00 97.44 88 GLY A O 1
ATOM 725 N N . PHE A 1 89 ? -14.512 2.845 -0.362 1.00 96.69 89 PHE A N 1
ATOM 726 C CA . PHE A 1 89 ? -14.811 2.637 -1.781 1.00 96.69 89 PHE A CA 1
ATOM 727 C C . PHE A 1 89 ? -15.956 1.641 -2.006 1.00 96.69 89 PHE A C 1
ATOM 729 O O . PHE A 1 89 ? -16.510 1.586 -3.102 1.00 96.69 89 PHE A O 1
ATOM 736 N N . TYR A 1 90 ? -16.379 0.904 -0.974 1.00 95.06 90 TYR A N 1
ATOM 737 C CA . TYR A 1 90 ? -17.581 0.083 -1.032 1.00 95.06 90 TYR A CA 1
ATOM 738 C C . TYR A 1 90 ? -18.800 0.882 -1.515 1.00 95.06 90 TYR A C 1
ATOM 740 O O . TYR A 1 90 ? -19.146 1.926 -0.956 1.00 95.06 90 TYR A O 1
ATOM 748 N N . GLY A 1 91 ? -19.459 0.373 -2.559 1.00 89.25 91 GLY A N 1
ATOM 749 C CA . GLY A 1 91 ? -20.615 1.013 -3.190 1.00 89.25 91 GLY A CA 1
ATOM 750 C C . GLY A 1 91 ? -20.278 2.128 -4.189 1.00 89.25 91 GLY A C 1
ATOM 751 O O . GLY A 1 91 ? -21.196 2.796 -4.655 1.00 89.25 91 GLY A O 1
ATOM 752 N N . ILE A 1 92 ? -19.000 2.351 -4.517 1.00 91.12 92 ILE A N 1
ATOM 753 C CA . ILE A 1 92 ? -18.569 3.204 -5.639 1.00 91.12 92 ILE A CA 1
ATOM 754 C C . ILE A 1 92 ? -18.248 2.307 -6.835 1.00 91.12 92 ILE A C 1
ATOM 756 O O . ILE A 1 92 ? -17.659 1.241 -6.668 1.00 91.12 92 ILE A O 1
ATOM 760 N N . ASP A 1 93 ? -18.626 2.734 -8.043 1.00 92.19 93 ASP A N 1
ATOM 761 C CA . ASP A 1 93 ? -18.245 2.020 -9.262 1.00 92.19 93 ASP A CA 1
ATOM 762 C C . ASP A 1 93 ? -16.714 2.097 -9.443 1.00 92.19 93 ASP A C 1
ATOM 764 O O . ASP A 1 93 ? -16.163 3.199 -9.557 1.00 92.19 93 ASP A O 1
ATOM 768 N N . PRO A 1 94 ? -15.993 0.960 -9.507 1.00 90.44 94 PRO A N 1
ATOM 769 C CA . PRO A 1 94 ? -14.536 0.954 -9.657 1.00 90.44 94 PRO A CA 1
ATOM 770 C C . PRO A 1 94 ? -14.058 1.703 -10.913 1.00 90.44 94 PRO A C 1
ATOM 772 O O . PRO A 1 94 ? -12.947 2.246 -10.944 1.00 90.44 94 PRO A O 1
ATOM 775 N N . ARG A 1 95 ? -14.896 1.790 -11.956 1.00 92.19 95 ARG A N 1
ATOM 776 C CA . ARG A 1 95 ? -14.576 2.496 -13.204 1.00 92.19 95 ARG A CA 1
ATOM 777 C C . ARG A 1 95 ? -14.452 4.001 -13.004 1.00 92.19 95 ARG A C 1
ATOM 779 O O . ARG A 1 95 ? -13.681 4.631 -13.732 1.00 92.19 95 ARG A O 1
ATOM 786 N N . ASP A 1 96 ? -15.153 4.582 -12.035 1.00 91.94 96 ASP A N 1
ATOM 787 C CA . ASP A 1 96 ? -15.093 6.021 -11.768 1.00 91.94 96 ASP A CA 1
ATOM 788 C C . ASP A 1 96 ? -13.695 6.422 -11.301 1.00 91.94 96 ASP A C 1
ATOM 790 O O . ASP A 1 96 ? -13.076 7.331 -11.868 1.00 91.94 96 ASP A O 1
ATOM 794 N N . TRP A 1 97 ? -13.136 5.673 -10.347 1.00 92.38 97 TRP A N 1
ATOM 795 C CA . TRP A 1 97 ? -11.779 5.913 -9.864 1.00 92.38 97 TRP A CA 1
ATOM 796 C C . TRP A 1 97 ? -10.726 5.646 -10.945 1.00 92.38 97 TRP A C 1
ATOM 798 O O . TRP A 1 97 ? -9.876 6.504 -11.202 1.00 92.38 97 TRP A O 1
ATOM 808 N N . LYS A 1 98 ? -10.819 4.514 -11.661 1.00 92.12 98 LYS A N 1
ATOM 809 C CA . LYS A 1 98 ? -9.904 4.197 -12.777 1.00 92.12 98 LYS A CA 1
ATOM 810 C C . LYS A 1 98 ? -9.916 5.298 -13.850 1.00 92.12 98 LYS A C 1
ATOM 812 O O . LYS A 1 98 ? -8.866 5.686 -14.368 1.00 92.12 98 LYS A O 1
ATOM 817 N N . ASN A 1 99 ? -11.081 5.878 -14.146 1.00 92.25 99 ASN A N 1
ATOM 818 C CA . ASN A 1 99 ? -11.198 7.006 -15.069 1.00 92.25 99 ASN A CA 1
ATOM 819 C C . ASN A 1 99 ? -10.517 8.282 -14.556 1.00 92.25 99 ASN A C 1
ATOM 821 O O . ASN A 1 99 ? -9.900 8.995 -15.353 1.00 92.25 99 ASN A O 1
ATOM 825 N N . LEU A 1 100 ? -10.604 8.581 -13.258 1.00 91.69 100 LEU A N 1
ATOM 826 C CA . LEU A 1 100 ? -9.892 9.712 -12.655 1.00 91.69 100 LEU A CA 1
ATOM 827 C C . LEU A 1 100 ? -8.376 9.519 -12.712 1.00 91.69 100 LEU A C 1
ATOM 829 O O . LEU A 1 100 ? -7.672 10.459 -13.089 1.00 91.69 100 LEU A O 1
ATOM 833 N N . VAL A 1 101 ? -7.885 8.311 -12.414 1.00 90.06 101 VAL A N 1
ATOM 834 C CA . VAL A 1 101 ? -6.461 7.951 -12.521 1.00 90.06 101 VAL A CA 1
ATOM 835 C C . VAL A 1 101 ? -5.966 8.163 -13.950 1.00 90.06 101 VAL A C 1
ATOM 837 O O . VAL A 1 101 ? -5.011 8.909 -14.164 1.00 90.06 101 VAL A O 1
ATOM 840 N N . ARG A 1 102 ? -6.671 7.614 -14.947 1.00 88.06 102 ARG A N 1
ATOM 841 C CA . ARG A 1 102 ? -6.318 7.765 -16.369 1.00 88.06 102 ARG A CA 1
ATOM 842 C C . ARG A 1 102 ? -6.270 9.226 -16.824 1.00 88.06 102 ARG A C 1
ATOM 844 O O . ARG A 1 102 ? -5.444 9.580 -17.660 1.00 88.06 102 ARG A O 1
ATOM 851 N N . LYS A 1 103 ? -7.154 10.072 -16.288 1.00 89.31 103 LYS A N 1
ATOM 852 C CA . LYS A 1 103 ? -7.220 11.510 -16.598 1.00 89.31 103 LYS A CA 1
ATOM 853 C C . LYS A 1 103 ? -6.242 12.358 -15.772 1.00 89.31 103 LYS A C 1
ATOM 855 O O . LYS A 1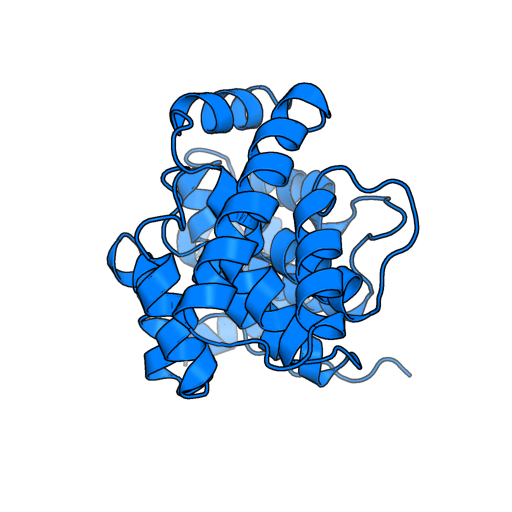 103 ? -6.194 13.566 -15.986 1.00 89.31 103 LYS A O 1
ATOM 860 N N . GLY A 1 104 ? -5.518 11.776 -14.811 1.00 85.56 104 GLY A N 1
ATOM 861 C CA . GLY A 1 104 ? -4.665 12.520 -13.878 1.00 85.56 104 GLY A CA 1
ATOM 862 C C . GLY A 1 104 ? -5.444 13.464 -12.951 1.00 85.56 104 GLY A C 1
ATOM 863 O O . GLY A 1 104 ? -4.913 14.485 -12.526 1.00 85.56 104 GLY A O 1
ATOM 864 N N . LYS A 1 105 ? -6.716 13.155 -12.658 1.00 87.62 105 LYS A N 1
ATOM 865 C CA . LYS A 1 105 ? -7.647 14.007 -11.890 1.00 87.62 105 LYS A CA 1
ATOM 866 C C . LYS A 1 105 ? -7.948 13.473 -10.485 1.00 87.62 105 LYS A C 1
ATOM 868 O O . LYS A 1 105 ? -8.983 13.789 -9.911 1.00 87.62 105 LYS A O 1
ATOM 873 N N . THR A 1 106 ? -7.048 12.677 -9.913 1.00 84.19 106 THR A N 1
ATOM 874 C CA . THR A 1 106 ? -7.250 12.041 -8.600 1.00 84.19 106 THR A CA 1
ATOM 875 C C . THR A 1 106 ? -7.035 12.979 -7.415 1.00 84.19 106 THR A C 1
ATOM 877 O O . THR A 1 106 ? -7.436 12.640 -6.314 1.00 84.19 106 THR A O 1
ATOM 880 N N . ASN A 1 107 ? -6.424 14.154 -7.605 1.00 79.56 107 ASN A N 1
ATOM 881 C CA . ASN A 1 107 ? -6.050 15.062 -6.508 1.00 79.56 107 ASN A CA 1
ATOM 882 C C . ASN A 1 107 ? -7.197 15.931 -5.966 1.00 79.56 107 ASN A C 1
ATOM 884 O O . ASN A 1 107 ? -6.992 16.684 -5.018 1.00 79.56 107 ASN A O 1
ATOM 888 N N . GLY A 1 108 ? -8.387 15.861 -6.564 1.00 83.56 108 GLY A N 1
ATOM 889 C CA . GLY A 1 108 ? -9.536 16.647 -6.127 1.00 83.56 108 GLY A CA 1
ATOM 890 C C . GLY A 1 108 ? -10.143 16.105 -4.835 1.00 83.56 108 GLY A C 1
ATOM 891 O O . GLY A 1 108 ? -10.504 14.934 -4.762 1.00 83.56 108 GLY A O 1
ATOM 892 N N . GLU A 1 109 ? -10.334 16.976 -3.844 1.00 89.38 109 GLU A N 1
ATOM 893 C CA . GLU A 1 109 ? -10.975 16.622 -2.570 1.00 89.38 109 GLU A CA 1
ATOM 894 C C . GLU A 1 109 ? -12.382 16.036 -2.779 1.00 89.38 109 GLU A C 1
ATOM 896 O O . GLU A 1 109 ? -12.736 15.052 -2.139 1.00 89.38 109 GLU A O 1
ATOM 901 N N . LEU A 1 110 ? -13.138 16.553 -3.755 1.00 88.44 110 LEU A N 1
ATOM 902 C CA . LEU A 1 110 ? -14.467 16.044 -4.127 1.00 88.44 110 LEU A CA 1
ATOM 903 C C . LEU A 1 110 ? -14.468 14.563 -4.534 1.00 88.44 110 LEU A C 1
ATOM 905 O O . LEU A 1 110 ? -15.464 13.880 -4.324 1.00 88.44 110 LEU A O 1
ATOM 909 N N . ALA A 1 111 ? -13.369 14.066 -5.107 1.00 88.19 111 ALA A N 1
ATOM 910 C CA . ALA A 1 111 ? -13.256 12.670 -5.517 1.00 88.19 111 ALA A CA 1
ATOM 911 C C . ALA A 1 111 ? -12.839 11.734 -4.370 1.00 88.19 111 ALA A C 1
ATOM 913 O O . ALA A 1 111 ? -13.127 10.545 -4.434 1.00 88.19 111 ALA A O 1
ATOM 914 N N . ARG A 1 112 ? -12.161 12.261 -3.342 1.00 91.75 112 ARG A N 1
ATOM 915 C CA . ARG A 1 112 ? -11.568 11.486 -2.235 1.00 91.75 112 ARG A CA 1
ATOM 916 C C . ARG A 1 112 ? -12.398 11.538 -0.948 1.00 91.75 112 ARG A C 1
ATOM 918 O O . ARG A 1 112 ? -12.543 10.556 -0.233 1.00 91.75 112 ARG A O 1
ATOM 925 N N . ARG A 1 113 ? -13.018 12.679 -0.646 1.00 94.06 113 ARG A N 1
ATOM 926 C CA . ARG A 1 113 ? -13.811 12.856 0.579 1.00 94.06 113 ARG A CA 1
ATOM 927 C C . ARG A 1 113 ? -14.933 11.812 0.741 1.00 94.06 113 ARG A C 1
ATOM 929 O O . ARG A 1 113 ? -15.130 11.353 1.867 1.00 94.06 113 ARG A O 1
ATOM 936 N N . PRO A 1 114 ? -15.658 11.390 -0.320 1.00 94.25 114 PRO A N 1
ATOM 937 C CA . PRO A 1 114 ? -16.727 10.405 -0.168 1.00 94.25 114 PRO A CA 1
ATOM 938 C C . PRO A 1 114 ? -16.257 9.053 0.382 1.00 94.25 114 PRO A C 1
ATOM 940 O O . PRO A 1 114 ? -16.922 8.508 1.267 1.00 94.25 114 PRO A O 1
ATOM 943 N N . HIS A 1 115 ? -15.123 8.517 -0.096 1.00 96.00 115 HIS A N 1
ATOM 944 C CA . HIS A 1 115 ? -14.624 7.226 0.391 1.00 96.00 115 HIS A CA 1
ATOM 945 C C . HIS A 1 115 ? -14.100 7.347 1.819 1.00 96.00 115 HIS A C 1
ATOM 947 O O . HIS A 1 115 ? -14.373 6.483 2.637 1.00 96.00 115 HIS A O 1
ATOM 953 N N . GLN A 1 116 ? -13.453 8.452 2.172 1.00 96.19 116 GLN A N 1
ATOM 954 C CA . GLN A 1 116 ? -12.960 8.667 3.535 1.00 96.19 116 GLN A CA 1
ATOM 955 C C . GLN A 1 116 ? -14.098 8.748 4.560 1.00 96.19 116 GLN A C 1
ATOM 957 O O . GLN A 1 116 ? -14.066 8.064 5.583 1.00 96.19 116 GLN A O 1
ATOM 962 N N . ASN A 1 117 ? -15.152 9.514 4.252 1.00 96.00 117 ASN A N 1
ATOM 963 C CA . ASN A 1 117 ? -16.322 9.644 5.124 1.00 96.00 117 ASN A CA 1
ATOM 964 C C . ASN A 1 117 ? -17.037 8.300 5.317 1.00 96.00 117 ASN A C 1
ATOM 966 O O . ASN A 1 117 ? -17.407 7.942 6.435 1.00 96.00 117 ASN A O 1
ATOM 970 N N . ARG A 1 118 ? -17.221 7.529 4.234 1.00 97.19 118 ARG A N 1
ATOM 971 C CA . ARG A 1 118 ? -17.805 6.183 4.331 1.00 97.19 118 ARG A CA 1
ATOM 972 C C . ARG A 1 118 ? -16.885 5.221 5.083 1.00 97.19 118 ARG A C 1
ATOM 974 O O . ARG A 1 118 ? -17.384 4.393 5.840 1.00 97.19 118 ARG A O 1
ATOM 981 N N . GLY A 1 119 ? -15.573 5.344 4.887 1.00 97.81 119 GLY A N 1
ATOM 982 C CA . GLY A 1 119 ? -14.549 4.553 5.561 1.00 97.81 119 GLY A CA 1
ATOM 983 C C . GLY A 1 119 ? -14.683 4.645 7.076 1.00 97.81 119 GLY A C 1
ATOM 984 O O . GLY A 1 119 ? -14.833 3.611 7.717 1.00 97.81 119 GLY A O 1
ATOM 985 N N . ILE A 1 120 ? -14.767 5.860 7.631 1.00 97.25 120 ILE A N 1
ATOM 986 C CA . ILE A 1 120 ? -14.976 6.078 9.076 1.00 97.25 120 ILE A CA 1
ATOM 987 C C . ILE A 1 120 ? -16.207 5.314 9.589 1.00 97.25 120 ILE A C 1
ATOM 989 O O . ILE A 1 120 ? -16.129 4.597 10.586 1.00 97.25 120 ILE A O 1
ATOM 993 N N . LEU A 1 121 ? -17.344 5.433 8.893 1.00 96.31 121 LEU A N 1
ATOM 994 C CA . LEU A 1 121 ? -18.596 4.788 9.306 1.00 96.31 121 LEU A CA 1
ATOM 995 C C . LEU A 1 121 ? -18.507 3.256 9.282 1.00 96.31 121 LEU A C 1
ATOM 997 O O . LEU A 1 121 ? -19.074 2.591 10.148 1.00 96.31 121 LEU A O 1
ATOM 1001 N N . LEU A 1 122 ? -17.841 2.685 8.276 1.00 97.62 122 LEU A N 1
ATOM 1002 C CA . LEU A 1 122 ? -17.653 1.236 8.168 1.00 97.62 122 LEU A CA 1
ATOM 1003 C C . LEU A 1 122 ? -16.685 0.719 9.230 1.00 97.62 122 LEU A C 1
ATOM 1005 O O . LEU A 1 122 ? -16.948 -0.312 9.840 1.00 97.62 122 LEU A O 1
ATOM 1009 N N . VAL A 1 123 ? -15.605 1.455 9.477 1.00 96.88 123 VAL A N 1
ATOM 1010 C CA . VAL A 1 123 ? -14.580 1.114 10.465 1.00 96.88 123 VAL A CA 1
ATOM 1011 C C . VAL A 1 123 ? -15.174 1.026 11.867 1.00 96.88 123 VAL A C 1
ATOM 1013 O O . VAL A 1 123 ? -14.953 0.023 12.536 1.00 96.88 123 VAL A O 1
ATOM 1016 N N . GLY A 1 124 ? -16.007 1.991 12.274 1.00 95.62 124 GLY A N 1
ATOM 1017 C CA . GLY A 1 124 ? -16.697 1.926 13.569 1.00 95.62 124 GLY A CA 1
ATOM 1018 C C . GLY A 1 124 ? -17.532 0.649 13.726 1.00 95.62 124 GLY A C 1
ATOM 1019 O O . GLY A 1 124 ? -17.406 -0.063 14.718 1.00 95.62 124 GLY A O 1
ATOM 1020 N N . LYS A 1 125 ? -18.301 0.278 12.692 1.00 96.94 125 LYS A N 1
ATOM 1021 C CA . LYS A 1 125 ? -19.098 -0.963 12.696 1.00 96.94 125 LYS A CA 1
ATOM 1022 C C . LYS A 1 125 ? -18.240 -2.227 12.736 1.00 96.94 125 LYS A C 1
ATOM 1024 O O . LYS A 1 125 ? -18.651 -3.221 13.327 1.00 96.94 125 LYS A O 1
ATOM 1029 N N . LEU A 1 126 ? -17.088 -2.224 12.068 1.00 97.94 126 LEU A N 1
ATOM 1030 C CA . LEU A 1 126 ? -16.154 -3.352 12.091 1.00 97.94 126 LEU A CA 1
ATOM 1031 C C . LEU A 1 126 ? -15.528 -3.506 13.481 1.00 97.94 126 LEU A C 1
ATOM 1033 O O . LEU A 1 126 ? -15.464 -4.619 14.000 1.00 97.94 126 LEU A O 1
ATOM 1037 N N . PHE A 1 127 ? -15.138 -2.400 14.114 1.00 97.44 127 PHE A N 1
ATOM 1038 C CA . PHE A 1 127 ? -14.580 -2.407 15.464 1.00 97.44 127 PHE A CA 1
ATOM 1039 C C . PHE A 1 127 ? -15.593 -2.875 16.506 1.00 97.44 127 PHE A C 1
ATOM 1041 O O . PHE A 1 127 ? -15.238 -3.697 17.344 1.00 97.44 127 PHE A O 1
ATOM 1048 N N . GLU A 1 128 ? -16.858 -2.453 16.414 1.00 95.62 128 GLU A N 1
ATOM 1049 C CA . GLU A 1 128 ? -17.933 -2.951 17.286 1.00 95.62 128 GLU A CA 1
ATOM 1050 C C . GLU A 1 128 ? -18.123 -4.472 17.182 1.00 95.62 128 GLU A C 1
ATOM 1052 O O . GLU A 1 128 ? -18.350 -5.139 18.189 1.00 95.62 128 GLU A O 1
ATOM 1057 N N . ARG A 1 129 ? -18.013 -5.040 15.974 1.00 96.25 129 ARG A N 1
ATOM 1058 C CA . ARG A 1 129 ? -18.188 -6.486 15.746 1.00 96.25 129 ARG A CA 1
ATOM 1059 C C . ARG A 1 129 ? -17.011 -7.313 16.241 1.00 96.25 129 ARG A C 1
ATOM 1061 O O . ARG A 1 129 ? -17.208 -8.396 16.781 1.00 96.25 129 ARG A O 1
ATOM 1068 N N . VAL A 1 130 ? -15.794 -6.828 16.008 1.00 96.75 130 VAL A N 1
ATOM 1069 C CA . VAL A 1 130 ? -14.561 -7.576 16.294 1.00 96.75 130 VAL A CA 1
ATOM 1070 C C . VAL A 1 130 ? -14.069 -7.323 17.721 1.00 96.75 130 VAL A C 1
ATOM 1072 O O . VAL A 1 130 ? -13.395 -8.175 18.298 1.00 96.75 130 VAL A O 1
ATOM 1075 N N . GLY A 1 131 ? -14.392 -6.164 18.298 1.00 94.25 131 GLY A N 1
ATOM 1076 C CA . GLY A 1 131 ? -13.849 -5.701 19.575 1.00 94.25 131 GLY A CA 1
ATOM 1077 C C . GLY A 1 131 ? -12.374 -5.293 19.497 1.00 94.25 131 GLY A C 1
ATOM 1078 O O . GLY A 1 131 ? -11.686 -5.311 20.512 1.00 94.25 131 GLY A O 1
ATOM 1079 N N . TYR A 1 132 ? -11.867 -4.970 18.304 1.00 94.81 132 TYR A N 1
ATOM 1080 C CA . TYR A 1 132 ? -10.475 -4.584 18.064 1.00 94.81 132 TYR A CA 1
ATOM 1081 C C . TYR A 1 132 ? -10.414 -3.392 17.099 1.00 94.81 132 TYR A C 1
ATOM 1083 O O . TYR A 1 132 ? -11.067 -3.465 16.054 1.00 94.81 132 TYR A O 1
ATOM 1091 N N . PRO A 1 133 ? -9.609 -2.346 17.376 1.00 92.62 133 PRO A N 1
ATOM 1092 C CA . PRO A 1 133 ? -8.752 -2.139 18.557 1.00 92.62 133 PRO A CA 1
ATOM 1093 C C . PRO A 1 133 ? -9.517 -2.058 19.883 1.00 92.62 133 PRO A C 1
ATOM 1095 O O . PRO A 1 133 ? -10.660 -1.614 19.912 1.00 92.62 133 PRO A O 1
ATOM 1098 N N . PHE A 1 134 ? -8.886 -2.477 20.984 1.00 89.81 134 PHE A N 1
ATOM 1099 C CA . PHE A 1 134 ? -9.553 -2.541 22.293 1.00 89.81 134 PHE A CA 1
ATOM 1100 C C . PHE A 1 134 ? -9.767 -1.168 22.931 1.00 89.81 134 PHE A C 1
ATOM 1102 O O . PHE A 1 134 ? -10.805 -0.922 23.538 1.00 89.81 134 PHE A O 1
ATOM 1109 N N . GLU A 1 135 ? -8.782 -0.275 22.820 1.00 95.50 135 GLU A N 1
ATOM 1110 C CA . GLU A 1 135 ? -8.862 1.047 23.438 1.00 95.50 135 GLU A CA 1
ATOM 1111 C C . GLU A 1 135 ? -9.567 2.042 22.514 1.00 95.50 135 GLU A C 1
ATOM 1113 O O . GLU A 1 135 ? -9.185 2.205 21.354 1.00 95.50 135 GLU A O 1
ATOM 1118 N N . GLU A 1 136 ? -10.541 2.774 23.054 1.00 95.56 136 GLU A N 1
ATOM 1119 C CA . GLU A 1 136 ? -11.303 3.796 22.324 1.00 95.56 136 GLU A CA 1
ATOM 1120 C C . GLU A 1 136 ? -10.389 4.837 21.661 1.00 95.56 136 GLU A C 1
ATOM 1122 O O . GLU A 1 136 ? -10.572 5.174 20.493 1.00 95.56 136 GLU A O 1
ATOM 1127 N N . LYS A 1 137 ? -9.326 5.268 22.353 1.00 97.44 137 LYS A N 1
ATOM 1128 C CA . LYS A 1 137 ? -8.341 6.215 21.804 1.00 97.44 137 LYS A CA 1
ATOM 1129 C C . LYS A 1 137 ? -7.685 5.706 20.512 1.00 97.44 137 LYS A C 1
ATOM 1131 O O . LYS A 1 137 ? -7.405 6.500 19.619 1.00 97.44 137 LYS A O 1
ATOM 1136 N N . TYR A 1 138 ? -7.465 4.392 20.389 1.00 98.12 138 TYR A N 1
ATOM 1137 C CA . TYR A 1 138 ? -6.903 3.792 19.178 1.00 98.12 138 TYR A CA 1
ATOM 1138 C C . TYR A 1 138 ? -7.942 3.723 18.067 1.00 98.12 138 TYR A C 1
ATOM 1140 O O . TYR A 1 138 ? -7.619 4.016 16.921 1.00 98.12 138 TYR A O 1
ATOM 1148 N N . GLN A 1 139 ? -9.198 3.415 18.395 1.00 97.50 139 GLN A N 1
ATOM 1149 C CA . GLN A 1 139 ? -10.287 3.461 17.419 1.00 97.50 139 GLN A CA 1
ATOM 1150 C C . GLN A 1 139 ? -10.466 4.873 16.840 1.00 97.50 139 GLN A C 1
ATOM 1152 O O . GLN A 1 139 ? -10.585 5.027 15.623 1.00 97.50 139 GLN A O 1
ATOM 1157 N N . MET A 1 140 ? -10.419 5.899 17.698 1.00 96.88 140 MET A N 1
ATOM 1158 C CA . MET A 1 140 ? -10.477 7.304 17.293 1.00 96.88 140 MET A CA 1
ATOM 1159 C C . MET A 1 140 ? -9.304 7.678 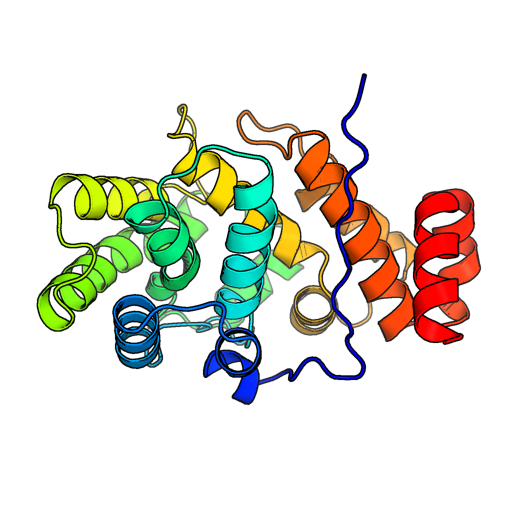16.382 1.00 96.88 140 MET A C 1
ATOM 1161 O O . MET A 1 140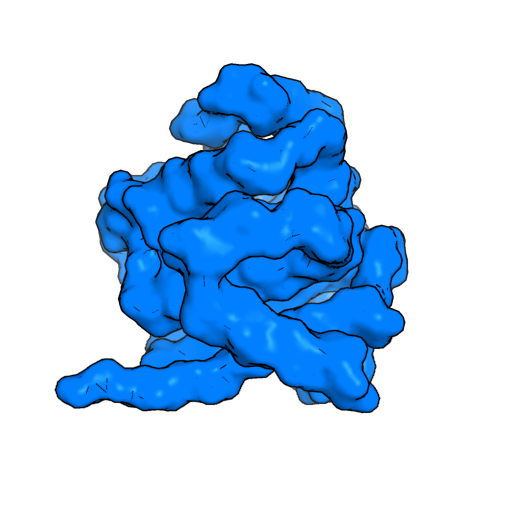 ? -9.528 8.243 15.315 1.00 96.88 140 MET A O 1
ATOM 1165 N N . GLU A 1 141 ? -8.070 7.312 16.744 1.00 97.69 141 GLU A N 1
ATOM 1166 C CA . GLU A 1 141 ? -6.897 7.605 15.912 1.00 97.69 141 GLU A CA 1
ATOM 1167 C C . GLU A 1 141 ? -6.979 6.903 14.543 1.00 97.69 141 GLU A C 1
ATOM 1169 O O . GLU A 1 141 ? -6.658 7.505 13.517 1.00 97.69 141 GLU A O 1
ATOM 1174 N N . VAL A 1 142 ? -7.475 5.660 14.483 1.00 98.25 142 VAL A N 1
ATOM 1175 C CA . VAL A 1 142 ? -7.710 4.982 13.197 1.00 98.25 142 VAL A CA 1
ATOM 1176 C C . VAL A 1 142 ? -8.743 5.738 12.363 1.00 98.25 142 VAL A C 1
ATOM 1178 O O . VAL A 1 142 ? -8.512 5.975 11.176 1.00 98.25 142 VAL A O 1
ATOM 1181 N N . ALA A 1 143 ? -9.860 6.155 12.962 1.00 96.94 143 ALA A N 1
ATOM 1182 C CA . ALA A 1 143 ? -10.880 6.932 12.265 1.00 96.94 143 ALA A CA 1
ATOM 1183 C C . ALA A 1 143 ? -10.325 8.266 11.732 1.00 96.94 143 ALA A C 1
ATOM 1185 O O . ALA A 1 143 ? -10.606 8.626 10.588 1.00 96.94 143 ALA A O 1
ATOM 1186 N N . GLU A 1 144 ? -9.492 8.964 12.506 1.00 96.06 144 GLU A N 1
ATOM 1187 C CA . GLU A 1 144 ? -8.815 10.193 12.074 1.00 96.06 144 GLU A CA 1
ATOM 1188 C C . GLU A 1 144 ? -7.870 9.949 10.894 1.00 96.06 144 GLU A C 1
ATOM 1190 O O . GLU A 1 144 ? -7.882 10.707 9.922 1.00 96.06 144 GLU A O 1
ATOM 1195 N N . ILE A 1 145 ? -7.067 8.882 10.950 1.00 96.62 145 ILE A N 1
ATOM 1196 C CA . ILE A 1 145 ? -6.157 8.504 9.866 1.00 96.62 145 ILE A CA 1
ATOM 1197 C C . ILE A 1 145 ? -6.947 8.216 8.583 1.00 96.62 145 ILE A C 1
ATOM 1199 O O . ILE A 1 145 ? -6.621 8.744 7.520 1.00 96.62 145 ILE A O 1
ATOM 1203 N N . ILE A 1 146 ? -8.009 7.413 8.665 1.00 97.12 146 ILE A N 1
ATOM 1204 C CA . ILE A 1 146 ? -8.833 7.044 7.505 1.00 97.12 146 ILE A CA 1
ATOM 1205 C C . ILE A 1 146 ? -9.581 8.260 6.952 1.00 97.12 146 ILE A C 1
ATOM 1207 O O . ILE A 1 146 ? -9.632 8.455 5.735 1.00 97.12 146 ILE A O 1
ATOM 1211 N N . GLY A 1 147 ? -10.107 9.109 7.834 1.00 95.56 147 GLY A N 1
ATOM 1212 C CA . GLY A 1 147 ? -10.905 10.282 7.494 1.00 95.56 147 GLY A CA 1
ATOM 1213 C C . GLY A 1 147 ? -10.203 11.313 6.621 1.00 95.56 147 GLY A C 1
ATOM 1214 O O . GLY A 1 147 ? -10.861 12.092 5.923 1.00 95.56 147 GLY A O 1
ATOM 1215 N N . ASP A 1 148 ? -8.873 11.319 6.615 1.00 92.06 148 ASP A N 1
ATOM 1216 C CA . ASP A 1 148 ? -8.124 12.318 5.875 1.00 92.06 148 ASP A CA 1
ATOM 1217 C C . ASP A 1 148 ? -6.913 11.795 5.095 1.00 92.06 148 ASP A C 1
ATOM 1219 O O . ASP A 1 148 ? -6.337 12.609 4.374 1.00 92.06 148 ASP A O 1
ATOM 1223 N N . HIS A 1 149 ? -6.580 10.493 5.127 1.00 93.19 149 HIS A N 1
ATOM 1224 C CA . HIS A 1 149 ? -5.350 9.931 4.533 1.00 93.19 149 HIS A CA 1
ATOM 1225 C C . HIS A 1 149 ? -5.006 10.466 3.135 1.00 93.19 149 HIS A C 1
ATOM 1227 O O . HIS A 1 149 ? -3.844 10.715 2.817 1.00 93.19 149 HIS A O 1
ATOM 1233 N N . ASP A 1 150 ? -6.026 10.705 2.315 1.00 91.19 150 ASP A N 1
ATOM 1234 C CA . ASP A 1 150 ? -5.925 11.090 0.918 1.00 91.19 150 ASP A CA 1
ATOM 1235 C C . ASP A 1 150 ? -6.059 12.605 0.654 1.00 91.19 150 ASP A C 1
ATOM 1237 O O . ASP A 1 150 ? -5.708 13.104 -0.420 1.00 91.19 150 ASP A O 1
ATOM 1241 N N . THR A 1 151 ? -6.523 13.360 1.648 1.00 90.62 151 THR A N 1
ATOM 1242 C CA . THR A 1 151 ? -6.862 14.798 1.564 1.00 90.62 151 THR A CA 1
ATOM 1243 C C . THR A 1 151 ? -6.162 15.660 2.615 1.00 90.62 151 THR A C 1
ATOM 1245 O O . THR A 1 151 ? -6.415 16.863 2.692 1.00 90.62 151 THR A O 1
ATOM 1248 N N . ARG A 1 152 ? -5.360 15.039 3.484 1.00 87.62 152 ARG A N 1
ATOM 1249 C CA . ARG A 1 152 ? -4.814 15.638 4.700 1.00 87.62 152 ARG A CA 1
ATOM 1250 C C . ARG A 1 152 ? -4.007 16.895 4.392 1.00 87.62 152 ARG A C 1
ATOM 1252 O O . ARG A 1 152 ? -3.102 16.874 3.563 1.00 87.62 152 ARG A O 1
ATOM 1259 N N . LYS A 1 153 ? -4.298 17.970 5.131 1.00 81.12 153 LYS A N 1
ATOM 1260 C CA . LYS A 1 153 ? -3.577 19.256 5.066 1.00 81.12 153 LYS A CA 1
ATOM 1261 C C . LYS A 1 153 ? -2.726 19.507 6.316 1.00 81.12 153 LYS A C 1
ATOM 1263 O O . LYS A 1 153 ? -1.694 20.160 6.222 1.00 81.12 153 LYS A O 1
ATOM 1268 N N . LEU A 1 154 ? -3.125 18.947 7.461 1.00 77.50 154 LEU A N 1
ATOM 1269 C CA . LEU A 1 154 ? -2.510 19.174 8.774 1.00 77.50 154 LEU A CA 1
ATOM 1270 C C . LEU A 1 154 ? -1.721 17.961 9.275 1.00 77.50 154 LEU A C 1
ATOM 1272 O O . LEU A 1 154 ? -2.005 16.853 8.812 1.00 77.50 154 LEU A O 1
ATOM 1276 N N . PRO A 1 155 ? -0.736 18.158 10.179 1.00 73.50 155 PRO A N 1
ATOM 1277 C CA . PRO A 1 155 ? 0.114 17.087 10.690 1.00 73.50 155 PRO A CA 1
ATOM 1278 C C . PRO A 1 155 ? -0.664 15.862 11.176 1.00 73.50 155 PRO A C 1
ATOM 1280 O O . PRO A 1 155 ? -1.833 15.953 11.544 1.00 73.50 155 PRO A O 1
ATOM 1283 N N . THR A 1 156 ? -0.012 14.704 11.152 1.00 86.81 156 THR A N 1
ATOM 1284 C CA . THR A 1 156 ? -0.585 13.416 11.562 1.00 86.81 156 THR A CA 1
ATOM 1285 C C . THR A 1 156 ? 0.281 12.748 12.618 1.00 86.81 156 THR A C 1
ATOM 1287 O O . THR A 1 156 ? 1.440 13.133 12.794 1.00 86.81 156 THR A O 1
ATOM 1290 N N . SER A 1 157 ? -0.277 11.761 13.315 1.00 93.00 157 SER A N 1
ATOM 1291 C CA . SER A 1 157 ? 0.472 10.920 14.245 1.00 93.00 157 SER A CA 1
ATOM 1292 C C . SER A 1 157 ? 1.564 10.123 13.520 1.00 93.00 157 SER A C 1
ATOM 1294 O O . SER A 1 157 ? 1.535 9.966 12.298 1.00 93.00 157 SER A O 1
ATOM 1296 N N . GLU A 1 158 ? 2.533 9.573 14.256 1.00 93.75 158 GLU A N 1
ATOM 1297 C CA . GLU A 1 158 ? 3.521 8.639 13.684 1.00 93.75 158 GLU A CA 1
ATOM 1298 C C . GLU A 1 158 ? 2.834 7.479 12.942 1.00 93.75 158 GLU A C 1
ATOM 1300 O O . GLU A 1 158 ? 3.218 7.156 11.817 1.00 93.75 158 GLU A O 1
ATOM 1305 N N . SER A 1 159 ? 1.759 6.922 13.512 1.00 96.50 159 SER A N 1
ATOM 1306 C CA . SER A 1 159 ? 0.935 5.889 12.876 1.00 96.50 159 SER A CA 1
ATOM 1307 C C . SER A 1 159 ? 0.370 6.365 11.534 1.00 96.50 159 SER A C 1
ATOM 1309 O O . SER A 1 159 ? 0.537 5.693 10.517 1.00 96.50 159 SER A O 1
ATOM 1311 N N . GLY A 1 160 ? -0.219 7.561 11.476 1.00 95.38 160 GLY A N 1
ATOM 1312 C CA . GLY A 1 160 ? -0.727 8.112 10.220 1.00 95.38 160 GLY A CA 1
ATOM 1313 C C . GLY A 1 160 ? 0.365 8.359 9.174 1.00 95.38 160 GLY A C 1
ATOM 1314 O O . GLY A 1 160 ? 0.141 8.123 7.984 1.00 95.38 160 GLY A O 1
ATOM 1315 N N . ARG A 1 161 ? 1.577 8.756 9.597 1.00 93.62 161 ARG A N 1
ATOM 1316 C CA . ARG A 1 161 ? 2.737 8.921 8.699 1.00 93.62 161 ARG A CA 1
ATOM 1317 C C . ARG A 1 161 ? 3.160 7.585 8.097 1.00 93.62 161 ARG A C 1
ATOM 1319 O O . ARG A 1 161 ? 3.414 7.521 6.895 1.00 93.62 161 ARG A O 1
ATOM 1326 N N . VAL A 1 162 ? 3.231 6.536 8.917 1.00 95.75 162 VAL A N 1
ATOM 1327 C CA . VAL A 1 162 ? 3.606 5.187 8.474 1.00 95.75 162 VAL A CA 1
ATOM 1328 C C . VAL A 1 162 ? 2.557 4.610 7.529 1.00 95.75 162 VAL A C 1
ATOM 1330 O O . VAL A 1 162 ? 2.922 4.151 6.449 1.00 95.75 162 VAL A O 1
ATOM 1333 N N . MET A 1 163 ? 1.271 4.701 7.877 1.00 96.50 163 MET A N 1
ATOM 1334 C CA . MET A 1 163 ? 0.184 4.221 7.017 1.00 96.50 163 MET A CA 1
ATOM 1335 C C . MET A 1 163 ? 0.216 4.935 5.659 1.00 96.50 163 MET A C 1
ATOM 1337 O O . MET A 1 163 ? 0.216 4.283 4.616 1.00 96.50 163 MET A O 1
ATOM 1341 N N . ARG A 1 164 ? 0.355 6.270 5.639 1.00 94.31 164 ARG A N 1
ATOM 1342 C CA . ARG A 1 164 ? 0.446 7.018 4.376 1.00 94.31 164 ARG A CA 1
ATOM 1343 C C . ARG A 1 164 ? 1.673 6.627 3.557 1.00 94.31 164 ARG A C 1
ATOM 1345 O O . ARG A 1 164 ? 1.589 6.554 2.333 1.00 94.31 164 ARG A O 1
ATOM 1352 N N . ALA A 1 165 ? 2.811 6.387 4.204 1.00 95.12 165 ALA A N 1
ATOM 1353 C CA . ALA A 1 165 ? 3.996 5.914 3.506 1.00 95.12 165 ALA A CA 1
ATOM 1354 C C . ALA A 1 165 ? 3.760 4.534 2.870 1.00 95.12 165 ALA A C 1
ATOM 1356 O O . ALA A 1 165 ? 4.119 4.342 1.712 1.00 95.12 165 ALA A O 1
ATOM 1357 N N . ALA A 1 166 ? 3.097 3.615 3.575 1.00 97.38 166 ALA A N 1
ATOM 1358 C CA . ALA A 1 166 ? 2.732 2.303 3.049 1.00 97.38 166 ALA A CA 1
ATOM 1359 C C . ALA A 1 166 ? 1.770 2.383 1.845 1.00 97.38 166 ALA A C 1
ATOM 1361 O O . ALA A 1 166 ? 1.993 1.713 0.837 1.00 97.38 166 ALA A O 1
ATOM 1362 N N . ASP A 1 167 ? 0.757 3.251 1.902 1.00 96.94 167 ASP A N 1
ATOM 1363 C CA . ASP A 1 167 ? -0.161 3.525 0.783 1.00 96.94 167 ASP A CA 1
ATOM 1364 C C . ASP A 1 167 ? 0.582 4.078 -0.454 1.00 96.94 167 ASP A C 1
ATOM 1366 O O . ASP A 1 167 ? 0.398 3.627 -1.587 1.00 96.94 167 ASP A O 1
ATOM 1370 N N . LEU A 1 168 ? 1.529 5.001 -0.251 1.00 95.62 168 LEU A N 1
ATOM 1371 C CA . LEU A 1 168 ? 2.369 5.512 -1.340 1.00 95.62 168 LEU A CA 1
ATOM 1372 C C . LEU A 1 168 ? 3.312 4.448 -1.925 1.00 95.62 168 LEU A C 1
ATOM 1374 O O . LEU A 1 168 ? 3.563 4.478 -3.134 1.00 95.62 168 LEU A O 1
ATOM 1378 N N . LEU A 1 169 ? 3.817 3.524 -1.100 1.00 97.62 169 LEU A N 1
ATOM 1379 C CA . LEU A 1 169 ? 4.639 2.393 -1.542 1.00 97.62 169 LEU A CA 1
ATOM 1380 C C . LEU A 1 169 ? 3.851 1.410 -2.406 1.00 97.62 169 LEU A C 1
ATOM 1382 O O . LEU A 1 169 ? 4.385 0.913 -3.395 1.00 97.62 169 LEU A O 1
ATOM 1386 N N . TRP A 1 170 ? 2.569 1.177 -2.118 1.00 97.62 170 TRP A N 1
ATOM 1387 C CA . TRP A 1 170 ? 1.747 0.313 -2.967 1.00 97.62 170 TRP A CA 1
ATOM 1388 C C . TRP A 1 170 ? 1.717 0.786 -4.430 1.00 97.62 170 TRP A C 1
ATOM 1390 O O . TRP A 1 170 ? 1.725 -0.036 -5.349 1.00 97.62 170 TRP A O 1
ATOM 1400 N N . ARG A 1 171 ? 1.781 2.099 -4.679 1.00 96.50 171 ARG A N 1
ATOM 1401 C CA . ARG A 1 171 ? 1.703 2.664 -6.037 1.00 96.50 171 ARG A CA 1
ATOM 1402 C C . ARG A 1 171 ? 2.849 2.248 -6.962 1.00 96.50 171 ARG A C 1
ATOM 1404 O O . ARG A 1 171 ? 2.682 2.329 -8.176 1.00 96.50 171 ARG A O 1
ATOM 1411 N N . VAL A 1 172 ? 3.985 1.816 -6.410 1.00 97.88 172 VAL A N 1
ATOM 1412 C CA . VAL A 1 172 ? 5.144 1.354 -7.194 1.00 97.88 172 VAL A CA 1
ATOM 1413 C C . VAL A 1 172 ? 5.193 -0.165 -7.370 1.00 97.88 172 VAL A C 1
ATOM 1415 O O . VAL A 1 172 ? 6.104 -0.676 -8.016 1.00 97.88 172 VAL A O 1
ATOM 1418 N N . THR A 1 173 ? 4.220 -0.886 -6.808 1.00 98.38 173 THR A N 1
ATOM 1419 C CA . THR A 1 173 ? 4.157 -2.348 -6.882 1.00 98.38 173 THR A CA 1
ATOM 1420 C C . THR A 1 173 ? 3.649 -2.841 -8.228 1.00 98.38 173 THR A C 1
ATOM 1422 O O . THR A 1 173 ? 2.902 -2.154 -8.935 1.00 98.38 173 THR A O 1
ATOM 1425 N N . TYR A 1 174 ? 3.992 -4.084 -8.562 1.00 97.81 174 TYR A N 1
ATOM 1426 C CA . TYR A 1 174 ? 3.517 -4.724 -9.781 1.00 97.81 174 TYR A CA 1
ATOM 1427 C C . TYR A 1 174 ? 1.978 -4.757 -9.886 1.00 97.81 174 TYR A C 1
ATOM 1429 O O . TYR A 1 174 ? 1.474 -4.360 -10.941 1.00 97.81 174 TYR A O 1
ATOM 1437 N N . PRO A 1 175 ? 1.202 -5.123 -8.839 1.00 96.94 175 PRO A N 1
ATOM 1438 C CA . PRO A 1 175 ? -0.261 -5.095 -8.917 1.00 96.94 175 PRO A CA 1
ATOM 1439 C C . PRO A 1 175 ? -0.850 -3.710 -9.210 1.00 96.94 175 PRO A C 1
ATOM 1441 O O . PRO A 1 175 ? -1.785 -3.606 -10.008 1.00 96.94 175 PRO A O 1
ATOM 1444 N N . CYS A 1 176 ? -0.290 -2.634 -8.643 1.00 96.88 176 CYS A N 1
ATOM 1445 C CA . CYS A 1 176 ? -0.710 -1.272 -8.987 1.00 96.88 176 CYS A CA 1
ATOM 1446 C C . CYS A 1 176 ? -0.429 -0.963 -10.465 1.00 96.88 176 CYS A C 1
ATOM 1448 O O . CYS A 1 176 ? -1.319 -0.509 -11.191 1.00 96.88 176 CYS A O 1
ATOM 1450 N N . ILE A 1 177 ? 0.793 -1.255 -10.927 1.00 97.06 177 ILE A N 1
ATOM 1451 C CA . ILE A 1 177 ? 1.211 -1.027 -12.316 1.00 97.06 177 ILE A CA 1
ATOM 1452 C C . ILE A 1 177 ? 0.296 -1.778 -13.288 1.00 97.06 177 ILE A C 1
ATOM 1454 O O . ILE A 1 177 ? -0.114 -1.209 -14.298 1.00 97.06 177 ILE A O 1
ATOM 1458 N N . GLU A 1 178 ? -0.038 -3.035 -13.000 1.00 95.94 178 GLU A N 1
ATOM 1459 C CA . GLU A 1 178 ? -0.951 -3.829 -13.825 1.00 95.94 178 GLU A CA 1
ATOM 1460 C C . GLU A 1 178 ? -2.365 -3.238 -13.840 1.00 95.94 178 GLU A C 1
ATOM 1462 O O . GLU A 1 178 ? -2.959 -3.070 -14.904 1.00 95.94 178 GLU A O 1
ATOM 1467 N N . THR A 1 179 ? -2.878 -2.844 -12.676 1.00 94.94 179 THR A N 1
ATOM 1468 C CA . THR A 1 179 ? -4.264 -2.384 -12.534 1.00 94.94 179 THR A CA 1
ATOM 1469 C C . THR A 1 179 ? -4.504 -1.007 -13.152 1.00 94.94 179 THR A C 1
ATOM 1471 O O . THR A 1 179 ? -5.518 -0.786 -13.816 1.00 94.94 179 THR A O 1
ATOM 1474 N N . TYR A 1 180 ? -3.591 -0.059 -12.930 1.00 95.44 180 TYR A N 1
ATOM 1475 C CA . TYR A 1 180 ? -3.821 1.359 -13.231 1.00 95.44 180 TYR A CA 1
ATOM 1476 C C . TYR A 1 180 ? -2.992 1.891 -14.398 1.00 95.44 180 TYR A C 1
ATOM 1478 O O . TYR A 1 180 ? -3.329 2.929 -14.980 1.00 95.44 180 TYR A O 1
ATOM 1486 N N . HIS A 1 181 ? -1.900 1.211 -14.739 1.00 95.62 181 HIS A N 1
ATOM 1487 C CA . HIS A 1 181 ? -0.907 1.701 -15.691 1.00 95.62 181 HIS A CA 1
ATOM 1488 C C . HIS A 1 181 ? -0.503 0.639 -16.724 1.00 95.62 181 HIS A C 1
ATOM 1490 O O . HIS A 1 181 ? 0.562 0.740 -17.341 1.00 95.62 181 HIS A O 1
ATOM 1496 N N . SER A 1 182 ? -1.361 -0.361 -16.955 1.00 93.69 182 SER A N 1
ATOM 1497 C CA . SER A 1 182 ? -1.162 -1.339 -18.022 1.00 93.69 182 SER A CA 1
ATOM 1498 C C . SER A 1 182 ? -0.998 -0.640 -19.377 1.00 93.69 182 SER A C 1
ATOM 1500 O O . SER A 1 182 ? -1.667 0.342 -19.702 1.00 93.69 182 SER A O 1
ATOM 1502 N N . GLY A 1 183 ? -0.018 -1.106 -20.154 1.00 94.31 183 GLY A N 1
ATOM 1503 C CA . GLY A 1 183 ? 0.327 -0.543 -21.463 1.00 94.31 183 GLY A CA 1
ATOM 1504 C C . GLY A 1 183 ? 1.275 0.664 -21.453 1.00 94.31 183 GLY A C 1
ATOM 1505 O O . GLY A 1 183 ? 1.646 1.132 -22.526 1.00 94.31 183 GLY A O 1
ATOM 1506 N N . LYS A 1 184 ? 1.703 1.174 -20.290 1.00 96.50 184 LYS A N 1
ATOM 1507 C CA . LYS A 1 184 ? 2.746 2.215 -20.211 1.00 96.50 184 LYS A CA 1
ATOM 1508 C C . LYS A 1 184 ? 4.151 1.634 -20.424 1.00 96.50 184 LYS A C 1
ATOM 1510 O O . LYS A 1 184 ? 4.403 0.478 -20.082 1.00 96.50 184 LYS A O 1
ATOM 1515 N N . SER A 1 185 ? 5.059 2.443 -20.981 1.00 97.38 185 SER A N 1
ATOM 1516 C CA . SER A 1 185 ? 6.481 2.088 -21.101 1.00 97.38 185 SER A CA 1
ATOM 1517 C C . SER A 1 185 ? 7.180 2.124 -19.739 1.00 97.38 185 SER A C 1
ATOM 1519 O O . SER A 1 185 ? 6.657 2.698 -18.782 1.00 97.38 185 SER A O 1
ATOM 1521 N N . VAL A 1 186 ? 8.373 1.534 -19.655 1.00 97.81 186 VAL A N 1
ATOM 1522 C CA . VAL A 1 186 ? 9.172 1.505 -18.420 1.00 97.81 186 VAL A CA 1
ATOM 1523 C C . VAL A 1 186 ? 9.508 2.925 -17.959 1.00 97.81 186 VAL A C 1
ATOM 1525 O O . VAL A 1 186 ? 9.332 3.248 -16.790 1.00 97.81 186 VAL A O 1
ATOM 1528 N N . GLU A 1 187 ? 9.905 3.792 -18.885 1.00 97.69 187 GLU A N 1
ATOM 1529 C CA . GLU A 1 187 ? 10.258 5.192 -18.640 1.00 97.69 187 GLU A CA 1
ATOM 1530 C C . GLU A 1 187 ? 9.055 5.964 -18.092 1.00 97.69 187 GLU A C 1
ATOM 1532 O O . GLU A 1 187 ? 9.147 6.615 -17.052 1.00 97.69 187 GLU A O 1
ATOM 1537 N N . SER A 1 188 ? 7.886 5.806 -18.723 1.00 97.06 188 SER A N 1
ATOM 1538 C CA . SER A 1 188 ? 6.657 6.451 -18.258 1.00 97.06 188 SER A CA 1
ATOM 1539 C C . SER A 1 188 ? 6.253 5.968 -16.862 1.00 97.06 188 SER A C 1
ATOM 1541 O O . SER A 1 188 ? 5.774 6.761 -16.053 1.00 97.06 188 SER A O 1
ATOM 1543 N N . LEU A 1 189 ? 6.450 4.684 -16.550 1.00 97.81 189 LEU A N 1
ATOM 1544 C CA . LEU A 1 189 ? 6.161 4.139 -15.223 1.00 97.81 189 LEU A CA 1
ATOM 1545 C C . LEU A 1 189 ? 7.119 4.672 -14.154 1.00 97.81 189 LEU A C 1
ATOM 1547 O O . LEU A 1 189 ? 6.669 4.953 -13.042 1.00 97.81 189 LEU A O 1
ATOM 1551 N N . ILE A 1 190 ? 8.400 4.859 -14.483 1.00 97.81 190 ILE A N 1
ATOM 1552 C CA . ILE A 1 190 ? 9.372 5.524 -13.605 1.00 97.81 190 ILE A CA 1
ATOM 1553 C C . ILE A 1 190 ? 8.909 6.954 -13.308 1.00 97.81 190 ILE A C 1
ATOM 1555 O O . ILE A 1 190 ? 8.776 7.324 -12.144 1.00 97.81 190 ILE A O 1
ATOM 1559 N N . GLU A 1 191 ? 8.592 7.739 -14.340 1.00 96.56 191 GLU A N 1
ATOM 1560 C CA . GLU A 1 191 ? 8.138 9.127 -14.183 1.00 96.56 191 GLU A CA 1
ATOM 1561 C C . GLU A 1 191 ? 6.864 9.237 -13.333 1.00 96.56 191 GLU A C 1
ATOM 1563 O O . GLU A 1 191 ? 6.772 10.077 -12.434 1.00 96.56 191 GLU A O 1
ATOM 1568 N N . ILE A 1 192 ? 5.876 8.374 -13.595 1.00 95.00 192 ILE A N 1
ATOM 1569 C CA . ILE A 1 192 ? 4.625 8.312 -12.830 1.00 95.00 192 ILE A CA 1
ATOM 1570 C C . ILE A 1 192 ? 4.914 7.989 -11.360 1.00 95.00 192 ILE A C 1
ATOM 1572 O O . ILE A 1 192 ? 4.379 8.658 -10.473 1.00 95.00 192 ILE A O 1
ATOM 1576 N N . SER A 1 193 ? 5.762 6.991 -11.105 1.00 96.00 193 SER A N 1
ATOM 1577 C CA . SER A 1 193 ? 6.110 6.528 -9.757 1.00 96.00 193 SER A CA 1
ATOM 1578 C C . SER A 1 193 ? 6.844 7.597 -8.955 1.00 96.00 193 SER A C 1
ATOM 1580 O O . SER A 1 193 ? 6.548 7.822 -7.782 1.00 96.00 193 SER A O 1
ATOM 1582 N N . GLU A 1 194 ? 7.766 8.321 -9.583 1.00 94.94 194 GLU A N 1
ATOM 1583 C CA . GLU A 1 194 ? 8.461 9.425 -8.929 1.00 94.94 194 GLU A CA 1
ATOM 1584 C C . GLU A 1 194 ? 7.530 10.581 -8.620 1.00 94.94 194 GLU A C 1
ATOM 1586 O O . GLU A 1 194 ? 7.465 11.039 -7.480 1.00 94.94 194 GLU A O 1
ATOM 1591 N N . LYS A 1 195 ? 6.757 11.019 -9.613 1.00 92.31 195 LYS A N 1
ATOM 1592 C CA . LYS A 1 195 ? 5.855 12.155 -9.457 1.00 92.31 195 LYS A CA 1
ATOM 1593 C C . LYS A 1 195 ? 4.790 11.908 -8.389 1.00 92.31 195 LYS A C 1
ATOM 1595 O O . LYS A 1 195 ? 4.470 12.818 -7.625 1.00 92.31 195 LYS A O 1
ATOM 1600 N N . ASN A 1 196 ? 4.223 10.703 -8.358 1.00 89.69 196 ASN A N 1
ATOM 1601 C CA . ASN A 1 196 ? 3.046 10.398 -7.543 1.00 89.69 196 ASN A CA 1
ATOM 1602 C C . ASN A 1 196 ? 3.370 9.697 -6.216 1.00 89.69 196 ASN A C 1
ATOM 1604 O O . ASN A 1 196 ? 2.464 9.578 -5.384 1.00 89.69 196 ASN A O 1
ATOM 1608 N N . SER A 1 197 ? 4.617 9.250 -6.021 1.00 92.25 197 SER A N 1
ATOM 1609 C CA . SER A 1 197 ? 5.048 8.547 -4.807 1.00 92.25 197 SER A CA 1
ATOM 1610 C C . SER A 1 197 ? 6.440 8.953 -4.332 1.00 92.25 197 SER A C 1
ATOM 1612 O O . SER A 1 197 ? 6.557 9.546 -3.260 1.00 92.25 197 SER A O 1
ATOM 1614 N N . LEU A 1 198 ? 7.495 8.631 -5.089 1.00 93.75 198 LEU A N 1
ATOM 1615 C CA . LEU A 1 198 ? 8.868 8.636 -4.557 1.00 93.75 198 LEU A CA 1
ATOM 1616 C C . LEU A 1 198 ? 9.426 10.045 -4.327 1.00 93.75 198 LEU A C 1
ATOM 1618 O O . LEU A 1 198 ? 10.135 10.277 -3.352 1.00 93.75 198 LEU A O 1
ATOM 1622 N N . GLU A 1 199 ? 9.073 10.995 -5.191 1.00 91.38 199 GLU A N 1
ATOM 1623 C CA . GLU A 1 199 ? 9.578 12.374 -5.172 1.00 91.38 199 GLU A CA 1
ATOM 1624 C C . GLU A 1 199 ? 8.466 13.415 -4.989 1.00 91.38 199 GLU A C 1
ATOM 1626 O O . GLU A 1 199 ? 8.681 14.623 -5.134 1.00 91.38 199 GLU A O 1
ATOM 1631 N N . MET A 1 200 ? 7.270 12.958 -4.614 1.00 83.88 200 MET A N 1
ATOM 1632 C CA . MET A 1 200 ? 6.143 13.827 -4.305 1.00 83.88 200 MET A CA 1
ATOM 1633 C C . MET A 1 200 ? 6.503 14.773 -3.149 1.00 83.88 200 MET A C 1
ATOM 1635 O O . MET A 1 200 ? 6.819 14.336 -2.043 1.00 83.88 200 MET A O 1
ATOM 1639 N N . ARG A 1 201 ? 6.407 16.086 -3.386 1.00 76.56 201 ARG A N 1
ATOM 1640 C CA . ARG A 1 201 ? 6.599 17.115 -2.354 1.00 76.56 201 ARG A CA 1
ATOM 1641 C C . ARG A 1 201 ? 5.273 17.390 -1.652 1.00 76.56 201 ARG A C 1
ATOM 1643 O O . ARG A 1 201 ? 4.406 18.074 -2.187 1.00 76.56 201 ARG A O 1
ATOM 1650 N N . HIS A 1 202 ? 5.123 16.836 -0.458 1.00 72.19 202 HIS A N 1
ATOM 1651 C CA . HIS A 1 202 ? 3.963 17.012 0.413 1.00 72.19 202 HIS A CA 1
ATOM 1652 C C . HIS A 1 202 ? 4.452 17.026 1.870 1.00 72.19 202 HIS A C 1
ATOM 1654 O O . HIS A 1 202 ? 5.458 16.370 2.142 1.00 72.19 202 HIS A O 1
ATOM 1660 N N . PRO A 1 203 ? 3.756 17.667 2.830 1.00 65.38 203 PRO A N 1
ATOM 1661 C CA . PRO A 1 203 ? 4.103 17.582 4.257 1.00 65.38 203 PRO A CA 1
ATOM 1662 C C . PRO A 1 203 ? 4.237 16.150 4.812 1.00 65.38 203 PRO A C 1
ATOM 1664 O O . PRO A 1 203 ? 4.817 15.944 5.873 1.00 65.38 203 PRO A O 1
ATOM 1667 N N . TYR A 1 204 ? 3.725 15.159 4.074 1.00 67.69 204 TYR A N 1
ATOM 1668 C CA . TYR A 1 204 ? 3.782 13.726 4.389 1.00 67.69 204 TYR A CA 1
ATOM 1669 C C . TYR A 1 204 ? 4.446 12.928 3.260 1.00 67.69 204 TYR A C 1
ATOM 1671 O O . TYR A 1 204 ? 4.047 11.801 2.978 1.00 67.69 204 TYR A O 1
ATOM 1679 N N . SER A 1 205 ? 5.404 13.531 2.550 1.00 76.75 205 SER A N 1
ATOM 1680 C CA . SER A 1 205 ? 6.243 12.811 1.593 1.00 76.75 205 SER A CA 1
ATOM 1681 C C . SER A 1 205 ? 6.963 11.655 2.279 1.00 76.75 205 SER A C 1
ATOM 1683 O O . SER A 1 205 ? 7.262 11.725 3.475 1.00 76.75 205 SER A O 1
ATOM 1685 N N . LEU A 1 206 ? 7.296 10.623 1.507 1.00 83.25 206 LEU A N 1
ATOM 1686 C CA . LEU A 1 206 ? 8.128 9.530 1.992 1.00 83.25 206 LEU A CA 1
ATOM 1687 C C . LEU A 1 206 ? 9.416 10.088 2.615 1.00 83.25 206 LEU A C 1
ATOM 1689 O O . LEU A 1 206 ? 10.098 10.923 2.017 1.00 83.25 206 LEU A O 1
ATOM 1693 N N . ASN A 1 207 ? 9.738 9.627 3.820 1.00 88.50 207 ASN A N 1
ATOM 1694 C CA . ASN A 1 207 ? 11.064 9.836 4.391 1.00 88.50 207 ASN A CA 1
ATOM 1695 C C . ASN A 1 207 ? 12.099 8.981 3.640 1.00 88.50 207 ASN A C 1
ATOM 1697 O O . ASN A 1 207 ? 11.735 8.102 2.858 1.00 88.50 207 ASN A O 1
ATOM 1701 N N . ASP A 1 208 ? 13.385 9.201 3.903 1.00 91.31 208 ASP A N 1
ATOM 1702 C CA . ASP A 1 208 ? 14.464 8.523 3.175 1.00 91.31 208 ASP A CA 1
ATOM 1703 C C . ASP A 1 208 ? 14.389 6.992 3.253 1.00 91.31 208 ASP A C 1
ATOM 1705 O O . ASP A 1 208 ? 14.731 6.308 2.288 1.00 91.31 208 ASP A O 1
ATOM 1709 N N . ILE A 1 209 ? 13.887 6.445 4.368 1.00 92.44 209 ILE A N 1
ATOM 1710 C CA . ILE A 1 209 ? 13.734 4.997 4.534 1.00 92.44 209 ILE A CA 1
ATOM 1711 C C . ILE A 1 209 ? 12.663 4.461 3.591 1.00 92.44 209 ILE A C 1
ATOM 1713 O O . ILE A 1 209 ? 12.924 3.550 2.805 1.00 92.44 209 ILE A O 1
ATOM 1717 N N . ALA A 1 210 ? 11.475 5.060 3.626 1.00 93.94 210 ALA A N 1
ATOM 1718 C CA . ALA A 1 210 ? 10.380 4.654 2.763 1.00 93.94 210 ALA A CA 1
ATOM 1719 C C . ALA A 1 210 ? 10.695 4.934 1.283 1.00 93.94 210 ALA A C 1
ATOM 1721 O O . ALA A 1 210 ? 10.367 4.122 0.426 1.00 93.94 210 ALA A O 1
ATOM 1722 N N . LYS A 1 211 ? 11.407 6.022 0.957 1.00 94.56 211 LYS A N 1
ATOM 1723 C CA . LYS A 1 211 ? 11.882 6.273 -0.414 1.00 94.56 211 LYS A CA 1
ATOM 1724 C C . LYS A 1 211 ? 12.802 5.163 -0.909 1.00 94.56 211 LYS A C 1
ATOM 1726 O O . LYS A 1 211 ? 12.630 4.703 -2.032 1.00 94.56 211 LYS A O 1
ATOM 1731 N N . ASN A 1 212 ? 13.750 4.718 -0.085 1.00 94.69 212 ASN A N 1
ATOM 1732 C CA . ASN A 1 212 ? 14.649 3.622 -0.442 1.00 94.69 212 ASN A CA 1
ATOM 1733 C C . ASN A 1 212 ? 13.868 2.316 -0.676 1.00 94.69 212 ASN A C 1
ATOM 1735 O O . ASN A 1 212 ? 14.009 1.703 -1.733 1.00 94.69 212 ASN A O 1
ATOM 1739 N N . MET A 1 213 ? 12.959 1.953 0.239 1.00 96.25 213 MET A N 1
ATOM 1740 C CA . MET A 1 213 ? 12.060 0.802 0.051 1.00 96.25 213 MET A CA 1
ATOM 1741 C C . MET A 1 213 ? 11.284 0.897 -1.269 1.00 96.25 213 MET A C 1
ATOM 1743 O O . MET A 1 213 ? 11.247 -0.062 -2.035 1.00 96.25 213 MET A O 1
ATOM 1747 N N . GLY A 1 214 ? 10.724 2.071 -1.569 1.00 96.94 214 GLY A N 1
ATOM 1748 C CA . GLY A 1 214 ? 9.966 2.312 -2.792 1.00 96.94 214 GLY A CA 1
ATOM 1749 C C . GLY A 1 214 ? 10.808 2.244 -4.063 1.00 96.94 214 GLY A C 1
ATOM 1750 O O . GLY A 1 214 ? 10.335 1.727 -5.067 1.00 96.94 214 GLY A O 1
ATOM 1751 N N . ARG A 1 215 ? 12.065 2.699 -4.039 1.00 97.12 215 ARG A N 1
ATOM 1752 C CA . ARG A 1 215 ? 12.980 2.544 -5.183 1.00 97.12 215 ARG A CA 1
ATOM 1753 C C . ARG A 1 215 ? 13.272 1.075 -5.452 1.00 97.12 215 ARG A C 1
ATOM 1755 O O . ARG A 1 215 ? 13.091 0.627 -6.579 1.00 97.12 215 ARG A O 1
ATOM 1762 N N . ILE A 1 216 ? 13.636 0.317 -4.416 1.00 97.00 216 ILE A N 1
ATOM 1763 C CA . ILE A 1 216 ? 13.874 -1.128 -4.537 1.00 97.00 216 ILE A CA 1
ATOM 1764 C C . ILE A 1 216 ? 12.621 -1.825 -5.088 1.00 97.00 216 ILE A C 1
ATOM 1766 O O . ILE A 1 216 ? 12.723 -2.632 -6.011 1.00 97.00 216 ILE A O 1
ATOM 1770 N N . GLU A 1 217 ? 11.438 -1.493 -4.567 1.00 98.25 217 GLU A N 1
ATOM 1771 C CA . GLU A 1 217 ? 10.189 -2.128 -4.987 1.00 98.25 217 GLU A CA 1
ATOM 1772 C C . GLU A 1 217 ? 9.746 -1.727 -6.403 1.00 98.25 217 GLU A C 1
ATOM 1774 O O . GLU A 1 217 ? 9.234 -2.565 -7.148 1.00 98.25 217 GLU A O 1
ATOM 1779 N N . LEU A 1 218 ? 10.001 -0.484 -6.822 1.00 98.31 218 LEU A N 1
ATOM 1780 C CA . LEU A 1 218 ? 9.780 -0.040 -8.199 1.00 98.31 218 LEU A CA 1
ATOM 1781 C C . LEU A 1 218 ? 10.654 -0.837 -9.171 1.00 98.31 218 LEU A C 1
ATOM 1783 O O . LEU A 1 218 ? 10.154 -1.374 -10.161 1.00 98.31 218 LEU A O 1
ATOM 1787 N N . VAL A 1 219 ? 11.955 -0.940 -8.880 1.00 98.12 219 VAL A N 1
ATOM 1788 C CA . VAL A 1 219 ? 12.892 -1.724 -9.695 1.00 98.12 219 VAL A CA 1
ATOM 1789 C C . VAL A 1 219 ? 12.449 -3.181 -9.760 1.00 98.12 219 VAL A C 1
ATOM 1791 O O . VAL A 1 219 ? 12.377 -3.736 -10.855 1.00 98.12 219 VAL A O 1
ATOM 1794 N N . ASN A 1 220 ? 12.099 -3.782 -8.621 1.00 98.19 220 ASN A N 1
ATOM 1795 C CA . ASN A 1 220 ? 11.591 -5.150 -8.549 1.00 98.19 220 ASN A CA 1
ATOM 1796 C C . ASN A 1 220 ? 10.350 -5.346 -9.430 1.00 98.19 220 ASN A C 1
ATOM 1798 O O . ASN A 1 220 ? 10.306 -6.257 -10.252 1.00 98.19 220 ASN A O 1
ATOM 1802 N N . SER A 1 221 ? 9.370 -4.451 -9.319 1.00 98.25 221 SER A N 1
ATOM 1803 C CA . SER A 1 221 ? 8.108 -4.524 -10.059 1.00 98.25 221 SER A CA 1
ATOM 1804 C C . SER A 1 221 ? 8.304 -4.373 -11.568 1.00 98.25 221 SER A C 1
ATOM 1806 O O . SER A 1 221 ? 7.730 -5.127 -12.361 1.00 98.25 221 SER A O 1
ATOM 1808 N N . LEU A 1 222 ? 9.153 -3.431 -11.988 1.00 98.19 222 LEU A N 1
ATOM 1809 C CA . LEU A 1 222 ? 9.480 -3.218 -13.397 1.00 98.19 222 LEU A CA 1
ATOM 1810 C C . LEU A 1 222 ? 10.326 -4.358 -13.966 1.00 98.19 222 LEU A C 1
ATOM 1812 O O . LEU A 1 222 ? 10.084 -4.801 -15.089 1.00 98.19 222 LEU A O 1
ATOM 1816 N N . PHE A 1 223 ? 11.294 -4.864 -13.205 1.00 97.25 223 PHE A N 1
ATOM 1817 C CA . PHE A 1 223 ? 12.081 -6.031 -13.587 1.00 97.25 223 PHE A CA 1
ATOM 1818 C C . PHE A 1 223 ? 11.205 -7.278 -13.702 1.00 97.25 223 PHE A C 1
ATOM 1820 O O . PHE A 1 223 ? 11.292 -7.996 -14.695 1.00 97.25 223 PHE A O 1
ATOM 1827 N N . TRP A 1 224 ? 10.312 -7.516 -12.742 1.00 96.69 224 TRP A N 1
ATOM 1828 C CA . TRP A 1 224 ? 9.359 -8.619 -12.783 1.00 96.69 224 TRP A CA 1
ATOM 1829 C C . TRP A 1 224 ? 8.498 -8.575 -14.049 1.00 96.69 224 TRP A C 1
ATOM 1831 O O . TRP A 1 224 ? 8.439 -9.568 -14.777 1.00 96.69 224 TRP A O 1
ATOM 1841 N N . LYS A 1 225 ? 7.904 -7.414 -14.349 1.00 96.62 225 LYS A N 1
ATOM 1842 C CA . LYS A 1 225 ? 6.987 -7.232 -15.481 1.00 96.62 225 LYS A CA 1
ATOM 1843 C C . LYS A 1 225 ? 7.674 -7.258 -16.846 1.00 96.62 225 LYS A C 1
ATOM 1845 O O . LYS A 1 225 ? 7.176 -7.885 -17.776 1.00 96.62 225 LYS A O 1
ATOM 1850 N N . PHE A 1 226 ? 8.789 -6.546 -16.994 1.00 96.56 226 PHE A N 1
ATOM 1851 C CA . PHE A 1 226 ? 9.406 -6.284 -18.301 1.00 96.56 226 PHE A CA 1
ATOM 1852 C C . PHE A 1 226 ? 10.705 -7.063 -18.539 1.00 96.56 226 PHE A C 1
ATOM 1854 O O . PHE A 1 226 ? 11.193 -7.112 -19.674 1.00 96.56 226 PHE A O 1
ATOM 1861 N N . LYS A 1 227 ? 11.256 -7.707 -17.503 1.00 93.25 227 LYS A N 1
ATOM 1862 C CA . LYS A 1 227 ? 12.495 -8.497 -17.557 1.00 93.25 227 LYS A CA 1
ATOM 1863 C C . LYS A 1 227 ? 13.619 -7.692 -18.220 1.00 93.25 227 LYS A C 1
ATOM 1865 O O . LYS A 1 227 ? 13.835 -6.531 -17.892 1.00 93.25 227 LYS A O 1
ATOM 1870 N N . LYS A 1 228 ? 14.311 -8.270 -19.208 1.00 91.06 228 LYS A N 1
ATOM 1871 C CA . LYS A 1 228 ? 15.418 -7.619 -19.930 1.00 91.06 228 LYS A CA 1
ATOM 1872 C C . LYS A 1 228 ? 15.041 -6.270 -20.561 1.00 91.06 228 LYS A C 1
ATOM 1874 O O . LYS A 1 228 ? 15.920 -5.436 -20.739 1.00 91.06 228 LYS A O 1
ATOM 1879 N N . LYS A 1 229 ? 13.760 -6.025 -20.875 1.00 93.94 229 LYS A N 1
ATOM 1880 C CA . LYS A 1 229 ? 13.322 -4.768 -21.506 1.00 93.94 229 LYS A CA 1
ATOM 1881 C C . LYS A 1 229 ? 13.414 -3.556 -20.576 1.00 93.94 229 LYS A C 1
ATOM 1883 O O . LYS A 1 229 ? 13.499 -2.447 -21.082 1.00 93.94 229 LYS A O 1
ATOM 1888 N N . SER A 1 230 ? 13.421 -3.734 -19.253 1.00 94.81 230 SER A N 1
ATOM 1889 C CA . SER A 1 230 ? 13.565 -2.608 -18.318 1.00 94.81 230 SER A CA 1
ATOM 1890 C C . SER A 1 230 ? 15.015 -2.216 -18.032 1.00 94.81 230 SER A C 1
ATOM 1892 O O . SER A 1 230 ? 15.237 -1.177 -17.418 1.00 94.81 230 SER A O 1
ATOM 1894 N N . PHE A 1 231 ? 16.006 -2.998 -18.483 1.00 93.44 231 PHE A N 1
ATOM 1895 C CA . PHE A 1 231 ? 17.407 -2.814 -18.087 1.00 93.44 231 PHE A CA 1
ATOM 1896 C C . PHE A 1 231 ? 17.958 -1.440 -18.433 1.00 93.44 231 PHE A C 1
ATOM 1898 O O . PHE A 1 231 ? 18.589 -0.841 -17.575 1.00 93.44 231 PHE A O 1
ATOM 1905 N N . GLY A 1 232 ? 17.723 -0.946 -19.653 1.00 94.62 232 GLY A N 1
ATOM 1906 C CA . GLY A 1 232 ? 18.249 0.350 -20.089 1.00 94.62 232 GLY A CA 1
ATOM 1907 C C . GLY A 1 232 ? 17.832 1.462 -19.128 1.00 94.62 232 GLY A C 1
ATOM 1908 O O . GLY A 1 232 ? 18.669 1.993 -18.400 1.00 94.62 232 GLY A O 1
ATOM 1909 N N . ALA A 1 233 ? 16.522 1.701 -19.039 1.00 95.25 233 ALA A N 1
ATOM 1910 C CA . ALA A 1 233 ? 15.944 2.733 -18.181 1.00 95.25 233 ALA A CA 1
ATOM 1911 C C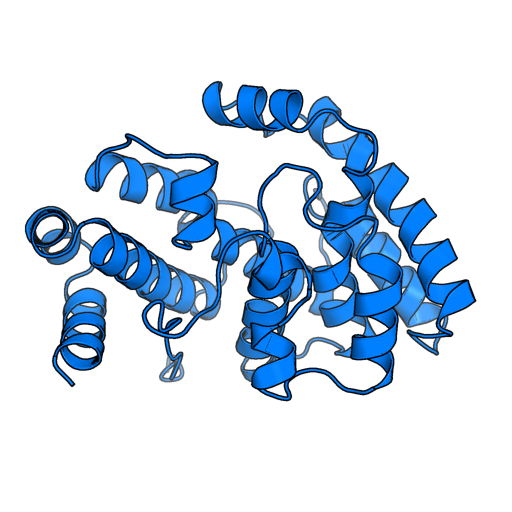 . ALA A 1 233 ? 16.273 2.550 -16.686 1.00 95.25 233 ALA A C 1
ATOM 1913 O O . ALA A 1 233 ? 16.540 3.524 -15.984 1.00 95.25 233 ALA A O 1
ATOM 1914 N N . LEU A 1 234 ? 16.277 1.310 -16.177 1.00 96.12 234 LEU A N 1
ATOM 1915 C CA . LEU A 1 234 ? 16.598 1.046 -14.771 1.00 96.12 234 LEU A CA 1
ATOM 1916 C C . LEU A 1 234 ? 18.086 1.225 -14.464 1.00 96.12 234 LEU A C 1
ATOM 1918 O O . LEU A 1 234 ? 18.416 1.733 -13.401 1.00 96.12 234 LEU A O 1
ATOM 1922 N N . SER A 1 235 ? 18.986 0.828 -15.363 1.00 94.75 235 SER A N 1
ATOM 1923 C CA . SER A 1 235 ? 20.433 0.945 -15.143 1.00 94.75 235 SER A CA 1
ATOM 1924 C C . SER A 1 235 ? 20.899 2.398 -15.087 1.00 94.75 235 SER A C 1
ATOM 1926 O O . SER A 1 235 ? 21.763 2.726 -14.279 1.00 94.75 235 SER A O 1
ATOM 1928 N N . GLU A 1 236 ? 20.282 3.267 -15.890 1.00 94.00 236 GLU A N 1
ATOM 1929 C CA . GLU A 1 236 ? 20.587 4.696 -15.927 1.00 94.00 236 GLU A CA 1
ATOM 1930 C C . GLU A 1 236 ? 20.231 5.391 -14.606 1.00 94.00 236 GLU A C 1
ATOM 1932 O O . GLU A 1 236 ? 20.958 6.271 -14.148 1.00 94.00 236 GLU A O 1
ATOM 1937 N N . LYS A 1 237 ? 19.126 4.980 -13.972 1.00 93.81 237 LYS A N 1
ATOM 1938 C CA . LYS A 1 237 ? 18.528 5.724 -12.856 1.00 93.81 237 LYS A CA 1
ATOM 1939 C C . LYS A 1 237 ? 18.588 5.036 -11.495 1.00 93.81 237 LYS A C 1
ATOM 1941 O O . LYS A 1 237 ? 18.690 5.707 -10.472 1.00 93.81 237 LYS A O 1
ATOM 1946 N N . TYR A 1 238 ? 18.521 3.710 -11.483 1.00 96.25 238 TYR A N 1
ATOM 1947 C CA . TYR A 1 238 ? 18.428 2.862 -10.292 1.00 96.25 238 TYR A CA 1
ATOM 1948 C C . TYR A 1 238 ? 19.416 1.687 -10.366 1.00 96.25 238 TYR A C 1
ATOM 1950 O O . TYR A 1 238 ? 19.094 0.556 -10.001 1.00 96.25 238 TYR A O 1
ATOM 1958 N N . GLY A 1 239 ? 20.618 1.933 -10.900 1.00 95.25 239 GLY A N 1
ATOM 1959 C CA . GLY A 1 239 ? 21.662 0.917 -11.074 1.00 95.25 239 GLY A CA 1
ATOM 1960 C C . GLY A 1 239 ? 21.950 0.081 -9.813 1.00 95.25 239 GLY A C 1
ATOM 1961 O O . GLY A 1 239 ? 21.929 -1.149 -9.911 1.00 95.25 239 GLY A O 1
ATOM 1962 N N . PRO A 1 240 ? 22.157 0.696 -8.630 1.00 93.56 240 PRO A N 1
ATOM 1963 C CA . PRO A 1 240 ? 22.390 -0.043 -7.387 1.00 93.56 240 PRO A CA 1
ATOM 1964 C C . PRO A 1 240 ? 21.221 -0.954 -6.987 1.00 93.56 240 PRO A C 1
ATOM 1966 O O . PRO A 1 240 ? 21.425 -2.115 -6.624 1.00 93.56 240 PRO A O 1
ATOM 1969 N N . GLU A 1 241 ? 19.984 -0.461 -7.073 1.00 95.25 241 GLU A N 1
ATOM 1970 C CA . GLU A 1 241 ? 18.790 -1.253 -6.788 1.00 95.25 241 GLU A CA 1
ATOM 1971 C C . GLU A 1 241 ? 18.627 -2.392 -7.805 1.00 95.25 241 GLU A C 1
ATOM 1973 O O . GLU A 1 241 ? 18.318 -3.518 -7.415 1.00 95.25 241 GLU A O 1
ATOM 1978 N N . LEU A 1 242 ? 18.897 -2.145 -9.092 1.00 95.62 242 LEU A N 1
ATOM 1979 C CA . LEU A 1 242 ? 18.837 -3.159 -10.149 1.00 95.62 242 LEU A CA 1
ATOM 1980 C C . LEU A 1 242 ? 19.824 -4.300 -9.903 1.00 95.62 242 LEU A C 1
ATOM 1982 O O . LEU A 1 242 ? 19.462 -5.461 -10.090 1.00 95.62 242 LEU A O 1
ATOM 1986 N N . GLU A 1 243 ? 21.047 -4.005 -9.464 1.00 93.19 243 GLU A N 1
ATOM 1987 C CA . GLU A 1 243 ? 22.024 -5.046 -9.142 1.00 93.19 243 GLU A CA 1
ATOM 1988 C C . GLU A 1 243 ? 21.530 -5.950 -8.004 1.00 93.19 243 GLU A C 1
ATOM 1990 O O . GLU A 1 243 ? 21.628 -7.176 -8.098 1.00 93.19 243 GLU A O 1
ATOM 1995 N N . LYS A 1 244 ? 20.940 -5.359 -6.958 1.00 91.94 244 LYS A N 1
ATOM 1996 C CA . LYS A 1 244 ? 20.342 -6.109 -5.846 1.00 91.94 244 LYS A CA 1
ATOM 1997 C C . LYS A 1 244 ? 19.196 -7.006 -6.320 1.00 91.94 244 LYS A C 1
ATOM 1999 O O . LYS A 1 244 ? 19.151 -8.175 -5.944 1.00 91.94 244 LYS A O 1
ATOM 2004 N N . ILE A 1 245 ? 18.293 -6.478 -7.148 1.00 94.81 245 ILE A N 1
ATOM 2005 C CA . ILE A 1 245 ? 17.158 -7.241 -7.684 1.00 94.81 245 ILE A CA 1
ATOM 2006 C C . ILE A 1 245 ? 17.629 -8.385 -8.577 1.00 94.81 245 ILE A C 1
ATOM 2008 O O . ILE A 1 245 ? 17.117 -9.490 -8.463 1.00 94.81 245 ILE A O 1
ATOM 2012 N N . ARG A 1 246 ? 18.623 -8.165 -9.438 1.00 92.75 246 ARG A N 1
ATOM 2013 C CA . ARG A 1 246 ? 19.129 -9.225 -10.318 1.00 92.75 246 ARG A CA 1
ATOM 2014 C C . ARG A 1 246 ? 19.638 -10.430 -9.539 1.00 92.75 246 ARG A C 1
ATOM 2016 O O . ARG A 1 246 ? 19.215 -11.535 -9.841 1.00 92.75 246 ARG A O 1
ATOM 2023 N N . LYS A 1 247 ? 20.448 -10.199 -8.501 1.00 90.19 247 LYS A N 1
ATOM 2024 C CA . LYS A 1 247 ? 20.955 -11.272 -7.629 1.00 90.19 247 LYS A CA 1
ATOM 2025 C C . LYS A 1 247 ? 19.809 -12.122 -7.067 1.00 90.19 247 LYS A C 1
ATOM 2027 O O . LYS A 1 247 ? 19.839 -13.331 -7.198 1.00 90.19 247 LYS A O 1
ATOM 2032 N N . MET A 1 248 ? 18.741 -11.483 -6.583 1.00 89.81 248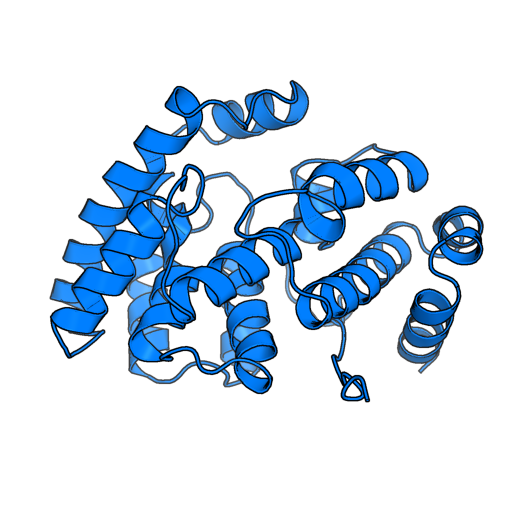 MET A N 1
ATOM 2033 C CA . MET A 1 248 ? 17.556 -12.179 -6.063 1.00 89.81 248 MET A CA 1
ATOM 2034 C C . MET A 1 248 ? 16.835 -13.081 -7.087 1.00 89.81 248 MET A C 1
ATOM 2036 O O . MET A 1 248 ? 16.219 -14.065 -6.686 1.00 89.81 248 MET A O 1
ATOM 2040 N N . TYR A 1 249 ? 16.832 -12.724 -8.377 1.00 87.31 249 TYR A N 1
ATOM 2041 C CA . TYR A 1 249 ? 16.164 -13.511 -9.427 1.00 87.31 249 TYR A CA 1
ATOM 2042 C C . TYR A 1 249 ? 17.086 -14.518 -10.126 1.00 87.31 249 TYR A C 1
ATOM 2044 O O . TYR A 1 249 ? 16.571 -15.408 -10.805 1.00 87.31 249 TYR A O 1
ATOM 2052 N N . ASP A 1 250 ? 18.403 -14.336 -10.013 1.00 83.12 250 ASP A N 1
ATOM 2053 C CA . ASP A 1 250 ? 19.417 -15.257 -10.530 1.00 83.12 250 ASP A CA 1
ATOM 2054 C C . ASP A 1 250 ? 19.682 -16.424 -9.542 1.00 83.12 250 ASP A C 1
ATOM 2056 O O . ASP A 1 250 ? 20.155 -17.475 -9.980 1.00 83.12 250 ASP A O 1
ATOM 2060 N N . ASP A 1 251 ? 19.320 -16.253 -8.259 1.00 57.69 251 ASP A N 1
ATOM 2061 C CA . ASP A 1 251 ? 19.246 -17.282 -7.200 1.00 57.69 251 ASP A CA 1
ATOM 2062 C C . ASP A 1 251 ? 17.896 -18.047 -7.197 1.00 57.69 251 ASP A C 1
ATOM 2064 O O . ASP A 1 251 ? 17.926 -19.282 -6.983 1.00 57.69 251 ASP A O 1
#

Foldseek 3Di:
DPPPQPDDADPPVPDDDAPVLLLLVVCVVVVVDDPLLNLLSVLLSLQPPLLRLRNLLNQLLVQLSSCVVPFVADCLAQNLLSNQLQSLCVPPHSVVCLVCLVVVNQLDCVNQQSSLVSSLVVLVVSCVVSCGPVDPVSNVLSNVLSNDLRPDDDDHDSSSLSSNLSSLLSCLALSNCVPRPPPDALLVSVVCSCCRALVPDDPSHDDPNSNVNSLLRNLLNCCVVPPPRNCVVCCVPPVVSNVVNVVVVVD